Protein AF-A0A9W6TAY1-F1 (afdb_monomer_lite)

Foldseek 3Di:
DDPCPVVPDDPVVVVVCVVVLPQDFDWADQDADKDWDQDPVPGTDIDGSVPPDGHTQAGSLLDGDPLNVVLVVCVVVVPPDDDDDPVCVSVVVVSVSVCVVPVVPVVVLLVSQLVSLLSLLDPVQPDLVSLLVVLQVQLLLLLVLQVVLVHHSDSVVQCVVQNSVLSSVLSSVCSNVGSHSSVSRVSSSLQRHADDCVDPVNVVVCVVQPDPCNVVVVVVLVVLVVPDDPVCPDPVSNVVSLVVVVVVVVVVVVPPPDPPPDCPPVVVPPPDVVVVSVVVVVVVCVVNCNPD

Radius of gyration: 27.14 Å; chains: 1; bounding box: 58×48×86 Å

InterPro domains:
  IPR008925 Aminoacyl-tRNA synthetase, class I, anticodon-binding superfamily [SSF48163] (105-232)
  IPR014729 Rossmann-like alpha/beta/alpha sandwich fold [G3DSA:3.40.50.620] (1-152)
  IPR020058 Glutamyl/glutaminyl-tRNA synthetase, class Ib, catalytic domain [PF00749] (2-115)
  IPR045462 Aminoacyl-tRNA synthetase, class I, anticodon-binding [PF19269] (164-235)
  IPR049940 Glutamyl-Q tRNA(Asp) synthetase/Glutamate--tRNA ligase [PTHR43311] (1-102)

Sequence (292 aa):
MYDRACLGLDEKEVEARVARGEPHTVRLKIPEGKTVVKDLLRGYVQFDHSGIDDQVLMKSDGYPTYHLANVVDDHAMHISHVIRGEEWLPSTPKHVILYKALVVNVDRLRWINSRHVRTLFAEDTATDDHKLAVVNDVLPMISSTLEEAGLTSAPAEVIEKFGLDYVWRAMDLMKERVSALPEFGPLCIPFFAEPDLSSSLAQDMKAKYIDETTPELVADVCSNLRDLSDEDFTPVRFRRVLNIWSTSLAYSRCLTPGSYHQEHQSCRKKPEARVEEVRCIEKLMWSSVTLI

Secondary structure (DSSP, 8-state):
----GGGG--HHHHHHHHHTT----EE--PPSSEEEEEETTTEEEEEEGGG----EEE-TTSPBPHHHHHHHHHHHTT-------GGGGGGHHHHHHHIIIIIS-HHHHHHHHHHHHHHHT-GGG--HHHHHHHHHHHGGGGHHHHHHTT----HHHHHHHH-HHHHHHHHHHHGGG-SSGGGHHHHHHHHHS---TTSHHHHHHHHHH--TTHHHHHHHHHHHHHTS-GGG-SHHHHHHHHHHHHHHHHHHHHS-TT-TTT-TTTTTS-SHHHHHHHHHHHHHHHHH----

Organism: NCBI:txid2077276

Structure (mmCIF, N/CA/C/O backbone):
data_AF-A0A9W6TAY1-F1
#
_entry.id   AF-A0A9W6TAY1-F1
#
loop_
_atom_site.group_PDB
_atom_site.id
_atom_site.type_symbol
_atom_site.label_atom_id
_atom_site.label_alt_id
_atom_site.label_comp_id
_atom_site.label_asym_id
_atom_site.label_entity_id
_atom_site.label_seq_id
_atom_site.pdbx_PDB_ins_code
_atom_site.Cartn_x
_atom_site.Cartn_y
_atom_site.Cartn_z
_atom_site.occupancy
_atom_site.B_iso_or_equiv
_atom_site.auth_seq_id
_atom_site.auth_comp_id
_atom_site.auth_asym_id
_atom_site.auth_atom_id
_atom_site.pdbx_PDB_model_num
ATOM 1 N N . MET A 1 1 ? 26.926 -0.674 -12.635 1.00 80.62 1 MET A N 1
ATOM 2 C CA . MET A 1 1 ? 26.162 -1.889 -12.315 1.00 80.62 1 MET A CA 1
ATOM 3 C C . MET A 1 1 ? 26.276 -2.100 -10.822 1.00 80.62 1 MET A C 1
ATOM 5 O O . MET A 1 1 ? 27.375 -1.952 -10.296 1.00 80.62 1 MET A O 1
ATOM 9 N N . TYR A 1 2 ? 25.155 -2.321 -10.150 1.00 88.06 2 TYR A N 1
ATOM 10 C CA . TYR A 1 2 ? 25.094 -2.620 -8.728 1.00 88.06 2 TYR A CA 1
ATOM 11 C C . TYR A 1 2 ? 25.746 -3.979 -8.451 1.00 88.06 2 TYR A C 1
ATOM 13 O O . TYR A 1 2 ? 25.553 -4.938 -9.192 1.00 88.06 2 TYR A O 1
ATOM 21 N N . ASP A 1 3 ? 26.525 -4.059 -7.380 1.00 90.38 3 ASP A N 1
ATOM 22 C CA . ASP A 1 3 ? 27.352 -5.217 -7.024 1.00 90.38 3 ASP A CA 1
ATOM 23 C C . ASP A 1 3 ? 26.600 -6.306 -6.241 1.00 90.38 3 ASP A C 1
ATOM 25 O O . ASP A 1 3 ? 27.193 -7.315 -5.863 1.00 90.38 3 ASP A O 1
ATOM 29 N N . ARG A 1 4 ? 25.296 -6.116 -5.988 1.00 92.12 4 ARG A N 1
ATOM 30 C CA . ARG A 1 4 ? 24.456 -7.018 -5.180 1.00 92.12 4 ARG A CA 1
ATOM 31 C C . ARG A 1 4 ? 24.979 -7.230 -3.754 1.00 92.12 4 ARG A C 1
ATOM 33 O O . ARG A 1 4 ? 24.641 -8.243 -3.142 1.00 92.12 4 ARG A O 1
ATOM 40 N N . ALA A 1 5 ? 25.713 -6.268 -3.184 1.00 90.06 5 ALA A N 1
ATOM 41 C CA . ALA A 1 5 ? 26.284 -6.387 -1.837 1.00 90.06 5 ALA A CA 1
ATOM 42 C C . ALA A 1 5 ? 25.249 -6.755 -0.755 1.00 90.06 5 ALA A C 1
ATOM 44 O O . ALA A 1 5 ? 25.553 -7.509 0.166 1.00 90.06 5 ALA A O 1
ATOM 45 N N . CYS A 1 6 ? 24.004 -6.280 -0.882 1.00 89.56 6 CYS A N 1
ATOM 46 C CA . CYS A 1 6 ? 22.948 -6.550 0.097 1.00 89.56 6 CYS A CA 1
ATOM 47 C C . CYS A 1 6 ? 22.234 -7.899 -0.102 1.00 89.56 6 CYS A C 1
ATOM 49 O O . CYS A 1 6 ? 21.408 -8.266 0.728 1.00 89.56 6 CYS A O 1
ATOM 51 N N . LEU A 1 7 ? 22.510 -8.639 -1.184 1.00 88.38 7 LEU A N 1
ATOM 52 C CA . LEU A 1 7 ? 21.813 -9.895 -1.494 1.00 88.38 7 LEU A CA 1
ATOM 53 C C . LEU A 1 7 ? 22.230 -11.050 -0.569 1.00 88.38 7 LEU A C 1
ATOM 55 O O . LEU A 1 7 ? 21.467 -11.995 -0.402 1.00 88.38 7 LEU A O 1
ATOM 59 N N . GLY A 1 8 ? 23.438 -10.982 -0.003 1.00 87.50 8 GLY A N 1
ATOM 60 C CA . GLY A 1 8 ? 24.005 -12.009 0.876 1.00 87.50 8 GLY A CA 1
ATOM 61 C C . GLY A 1 8 ? 23.894 -11.706 2.371 1.00 87.50 8 GLY A C 1
ATOM 62 O O . GLY A 1 8 ? 24.562 -12.370 3.159 1.00 87.50 8 GLY A O 1
ATOM 63 N N . LEU A 1 9 ? 23.124 -10.686 2.767 1.00 91.81 9 LEU A N 1
ATOM 64 C CA . LEU A 1 9 ? 22.916 -10.373 4.181 1.00 91.81 9 LEU A CA 1
ATOM 65 C C . LEU A 1 9 ? 22.049 -11.449 4.847 1.00 91.81 9 LEU A C 1
ATOM 67 O O . LEU A 1 9 ? 21.097 -11.943 4.248 1.00 91.81 9 LEU A O 1
ATOM 71 N N . ASP A 1 10 ? 22.380 -11.784 6.095 1.00 93.44 10 ASP A N 1
ATOM 72 C CA . ASP A 1 10 ? 21.566 -12.675 6.923 1.00 93.44 10 ASP A CA 1
ATOM 73 C C . ASP A 1 10 ? 20.209 -12.033 7.241 1.00 93.44 10 ASP A C 1
ATOM 75 O O . ASP A 1 10 ? 20.132 -10.824 7.474 1.00 93.44 10 ASP A O 1
ATOM 79 N N . GLU A 1 11 ? 19.145 -12.837 7.292 1.00 90.81 11 GLU A N 1
ATOM 80 C CA . GLU A 1 11 ? 17.784 -12.343 7.544 1.00 90.81 11 GLU A CA 1
ATOM 81 C C . GLU A 1 11 ? 17.689 -11.569 8.865 1.00 90.81 11 GLU A C 1
ATOM 83 O O . GLU A 1 11 ? 17.080 -10.499 8.900 1.00 90.81 11 GLU A O 1
ATOM 88 N N . LYS A 1 12 ? 18.373 -12.024 9.925 1.00 93.12 12 LYS A N 1
ATOM 89 C CA . LYS A 1 12 ? 18.355 -11.332 11.224 1.00 93.12 12 LYS A CA 1
ATOM 90 C C . LYS A 1 12 ? 19.052 -9.982 11.162 1.00 93.12 12 LYS A C 1
ATOM 92 O O . LYS A 1 12 ? 18.635 -9.038 11.826 1.00 93.12 12 LYS A O 1
ATOM 97 N N . GLU A 1 13 ? 20.116 -9.883 10.370 1.00 93.31 13 GLU A N 1
ATOM 98 C CA . GLU A 1 13 ? 20.824 -8.622 10.165 1.00 93.31 13 GLU A CA 1
ATOM 99 C C . GLU A 1 13 ? 19.971 -7.642 9.352 1.00 93.31 13 GLU A C 1
ATOM 101 O O . GLU A 1 13 ? 19.912 -6.458 9.684 1.00 93.31 13 GLU A O 1
ATOM 106 N N . VAL A 1 14 ? 19.260 -8.125 8.328 1.00 91.25 14 VAL A N 1
ATOM 107 C CA . VAL A 1 14 ? 18.309 -7.306 7.562 1.00 91.25 14 VAL A CA 1
ATOM 108 C C . VAL A 1 14 ? 17.195 -6.787 8.469 1.00 91.25 14 VAL A C 1
ATOM 110 O O . VAL A 1 14 ? 16.932 -5.584 8.481 1.00 91.25 14 VAL A O 1
ATOM 113 N N . GLU A 1 15 ? 16.576 -7.656 9.267 1.00 89.81 15 GLU A N 1
ATOM 114 C CA . GLU A 1 15 ? 15.532 -7.270 10.221 1.00 89.81 15 GLU A CA 1
ATOM 115 C C . GLU A 1 15 ? 16.039 -6.247 11.240 1.00 89.81 15 GLU A C 1
ATOM 117 O O . GLU A 1 15 ? 15.369 -5.245 11.492 1.00 89.81 15 GLU A O 1
ATOM 122 N N . ALA A 1 16 ? 17.247 -6.443 11.775 1.00 92.38 16 ALA A N 1
ATOM 123 C CA . ALA A 1 16 ? 17.850 -5.516 12.724 1.00 92.38 16 ALA A CA 1
ATOM 124 C C . ALA A 1 16 ? 18.121 -4.135 12.101 1.00 92.38 16 ALA A C 1
ATOM 126 O O . ALA A 1 16 ? 17.865 -3.121 12.748 1.00 92.38 16 ALA A O 1
ATOM 127 N N . ARG A 1 17 ? 18.601 -4.069 10.851 1.00 92.19 17 ARG A N 1
ATOM 128 C CA . ARG A 1 17 ? 18.802 -2.798 10.121 1.00 92.19 17 ARG A CA 1
ATOM 129 C C . ARG A 1 17 ? 17.492 -2.068 9.868 1.00 92.19 17 ARG A C 1
ATOM 131 O O . ARG A 1 17 ? 17.403 -0.864 10.094 1.00 92.19 17 ARG A O 1
ATOM 138 N N . VAL A 1 18 ? 16.467 -2.804 9.439 1.00 87.50 18 VAL A N 1
ATOM 139 C CA . VAL A 1 18 ? 15.128 -2.250 9.207 1.00 87.50 18 VAL A CA 1
ATOM 140 C C . VAL A 1 18 ? 14.528 -1.734 10.516 1.00 87.50 18 VAL A C 1
ATOM 142 O O . VAL A 1 18 ? 13.997 -0.628 10.538 1.00 87.50 18 VAL A O 1
ATOM 145 N N . ALA A 1 19 ? 14.668 -2.475 11.619 1.00 87.00 19 ALA A N 1
ATOM 146 C CA . ALA A 1 19 ? 14.199 -2.051 12.940 1.00 87.00 19 ALA A CA 1
ATOM 147 C C . ALA A 1 19 ? 14.928 -0.802 13.468 1.00 87.00 19 ALA A C 1
ATOM 149 O O . ALA A 1 19 ? 14.343 -0.025 14.217 1.00 87.00 19 ALA A O 1
ATOM 150 N N . ARG A 1 20 ? 16.186 -0.582 13.060 1.00 90.06 20 ARG A N 1
ATOM 151 C CA . ARG A 1 20 ? 16.949 0.644 13.352 1.00 90.06 20 ARG A CA 1
ATOM 152 C C . ARG A 1 20 ? 16.573 1.838 12.467 1.00 90.06 20 ARG A C 1
ATOM 154 O O . ARG A 1 20 ? 17.140 2.909 12.653 1.00 90.06 20 ARG A O 1
ATOM 161 N N . GLY A 1 21 ? 15.664 1.666 11.506 1.00 85.44 21 GLY A N 1
ATOM 162 C CA . GLY A 1 21 ? 15.273 2.728 10.579 1.00 85.44 21 GLY A CA 1
ATOM 163 C C . GLY A 1 21 ? 16.349 3.070 9.546 1.00 85.44 21 GLY A C 1
ATOM 164 O O . GLY A 1 21 ? 16.363 4.182 9.024 1.00 85.44 21 GLY A O 1
ATOM 165 N N . GLU A 1 22 ? 17.270 2.147 9.239 1.00 90.75 22 GLU A N 1
ATOM 166 C CA . GLU A 1 22 ? 18.304 2.409 8.234 1.00 90.75 22 GLU A CA 1
ATOM 167 C C . GLU A 1 22 ? 17.675 2.632 6.839 1.00 90.75 22 GLU A C 1
ATOM 169 O O . GLU A 1 22 ? 16.871 1.802 6.379 1.00 90.75 22 GLU A O 1
ATOM 174 N N . PRO A 1 23 ? 18.040 3.721 6.127 1.00 89.12 23 PRO A N 1
ATOM 175 C CA . PRO A 1 23 ? 17.542 3.976 4.782 1.00 89.12 23 PRO A CA 1
ATOM 176 C C . PRO A 1 23 ? 17.892 2.832 3.833 1.00 89.12 23 PRO A C 1
ATOM 178 O O . PRO A 1 23 ? 19.044 2.411 3.727 1.00 89.12 23 PRO A O 1
ATOM 181 N N . HIS A 1 24 ? 16.899 2.347 3.096 1.00 92.31 24 HIS A N 1
ATOM 182 C CA . HIS A 1 24 ? 17.063 1.234 2.169 1.00 92.31 24 HIS A CA 1
ATOM 183 C C . HIS A 1 24 ? 16.251 1.459 0.894 1.00 92.31 24 HIS A C 1
ATOM 185 O O . HIS A 1 24 ? 15.389 2.324 0.823 1.00 92.31 24 HIS A O 1
ATOM 191 N N . THR A 1 25 ? 16.552 0.684 -0.145 1.00 93.56 25 THR A N 1
ATOM 192 C CA . THR A 1 25 ? 15.823 0.716 -1.421 1.00 93.56 25 THR A CA 1
ATOM 193 C C . THR A 1 25 ? 15.348 -0.684 -1.767 1.00 93.56 25 THR A C 1
ATOM 195 O O . THR A 1 25 ? 15.993 -1.667 -1.400 1.00 93.56 25 THR A O 1
ATOM 198 N N . VAL A 1 26 ? 14.244 -0.786 -2.505 1.00 92.19 26 VAL A N 1
ATOM 199 C CA . VAL A 1 26 ? 13.794 -2.065 -3.075 1.00 92.19 26 VAL A CA 1
ATOM 200 C C . VAL A 1 26 ? 14.298 -2.142 -4.505 1.00 92.19 26 VAL A C 1
ATOM 202 O O . VAL A 1 26 ? 14.092 -1.207 -5.278 1.00 92.19 26 VAL A O 1
ATOM 205 N N . ARG A 1 27 ? 14.957 -3.243 -4.874 1.00 93.50 27 ARG A N 1
ATOM 206 C CA . ARG A 1 27 ? 15.535 -3.448 -6.210 1.00 93.50 27 ARG A CA 1
ATOM 207 C C . ARG A 1 27 ? 14.936 -4.666 -6.901 1.00 93.50 27 ARG A C 1
ATOM 209 O O . ARG A 1 27 ? 14.628 -5.669 -6.261 1.00 93.50 27 ARG A O 1
ATOM 216 N N . LEU A 1 28 ? 14.806 -4.582 -8.221 1.00 92.81 28 LEU A N 1
ATOM 217 C CA . LEU A 1 28 ? 14.462 -5.706 -9.076 1.00 92.81 28 LEU A CA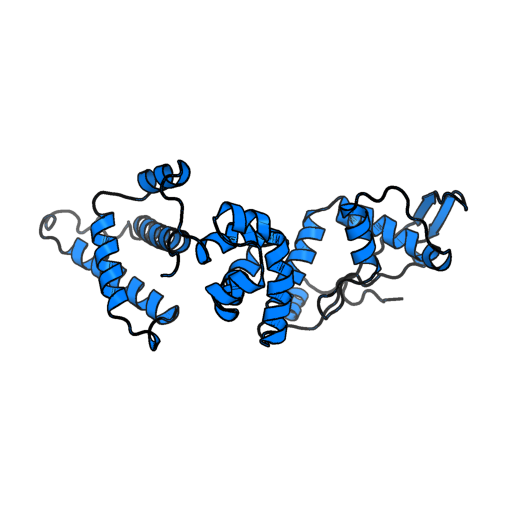 1
ATOM 218 C C . LEU A 1 28 ? 15.688 -6.598 -9.231 1.00 92.81 28 LEU A C 1
ATOM 220 O O . LEU A 1 28 ? 16.667 -6.192 -9.850 1.00 92.81 28 LEU A O 1
ATOM 224 N N . LYS A 1 29 ? 15.612 -7.823 -8.713 1.00 92.50 29 LYS A N 1
ATOM 225 C CA . LYS A 1 29 ? 16.628 -8.844 -8.965 1.00 92.50 29 LYS A CA 1
ATOM 226 C C . LYS A 1 29 ? 16.480 -9.360 -10.395 1.00 92.50 29 LYS A C 1
ATOM 228 O O . LYS A 1 29 ? 15.533 -10.095 -10.686 1.00 92.50 29 LYS A O 1
ATOM 233 N N . ILE A 1 30 ? 17.408 -8.995 -11.274 1.00 93.81 30 ILE A N 1
ATOM 234 C CA . ILE A 1 30 ? 17.442 -9.502 -12.646 1.00 93.81 30 ILE A CA 1
ATOM 235 C C . ILE A 1 30 ? 17.903 -10.972 -12.620 1.00 93.81 30 ILE A C 1
ATOM 237 O O . ILE A 1 30 ? 18.976 -11.267 -12.083 1.00 93.81 30 ILE A O 1
ATOM 241 N N . PRO A 1 31 ? 17.109 -11.927 -13.140 1.00 92.56 31 PRO A N 1
ATOM 242 C CA . PRO A 1 31 ? 17.511 -13.329 -13.183 1.00 92.56 31 PRO A CA 1
ATOM 243 C C . PRO A 1 31 ? 18.609 -13.546 -14.226 1.00 92.56 31 PRO A C 1
ATOM 245 O O . PRO A 1 31 ? 18.741 -12.763 -15.159 1.00 92.56 31 PRO A O 1
ATOM 248 N N . GLU A 1 32 ? 19.340 -14.651 -14.136 1.00 93.81 32 GLU A N 1
ATOM 249 C CA . GLU A 1 32 ? 20.240 -15.066 -15.217 1.00 93.81 32 GLU A CA 1
ATOM 250 C C . GLU A 1 32 ? 19.461 -15.393 -16.505 1.00 93.81 32 GLU A C 1
ATOM 252 O O . GLU A 1 32 ? 18.279 -15.755 -16.467 1.00 93.81 32 GLU A O 1
ATOM 257 N N . GLY A 1 33 ? 20.126 -15.283 -17.656 1.00 95.06 33 GLY A N 1
ATOM 258 C CA . GLY A 1 33 ? 19.578 -15.679 -18.954 1.00 95.06 33 GLY A CA 1
ATOM 259 C C . GLY A 1 33 ? 19.259 -14.508 -19.878 1.00 95.06 33 GLY A C 1
ATOM 260 O O . GLY A 1 33 ? 20.064 -13.599 -20.054 1.00 95.06 33 GLY A O 1
ATOM 261 N N . LYS A 1 34 ? 18.106 -14.571 -20.551 1.00 95.56 34 LYS A N 1
ATOM 262 C CA . LYS A 1 34 ? 17.739 -13.613 -21.598 1.00 95.56 34 LYS A CA 1
ATOM 263 C C . LYS A 1 34 ? 16.240 -13.364 -21.671 1.00 95.56 34 LYS A C 1
ATOM 265 O O . LYS A 1 34 ? 15.436 -14.259 -21.407 1.00 95.56 34 LYS A O 1
ATOM 270 N N . THR A 1 35 ? 15.873 -12.176 -22.136 1.00 95.12 35 THR A N 1
ATOM 271 C CA . THR A 1 35 ? 14.492 -11.800 -22.442 1.00 95.12 35 THR A CA 1
ATOM 272 C C . THR A 1 35 ? 14.366 -11.530 -23.933 1.00 95.12 35 THR A C 1
ATOM 274 O O . THR A 1 35 ? 15.123 -10.746 -24.498 1.00 95.12 35 THR A O 1
ATOM 277 N N . VAL A 1 36 ? 13.399 -12.183 -24.577 1.00 93.94 36 VAL A N 1
ATOM 278 C CA . VAL A 1 36 ? 13.032 -11.929 -25.974 1.00 93.94 36 VAL A CA 1
ATOM 279 C C . VAL A 1 36 ? 11.716 -11.166 -25.984 1.00 93.94 36 VAL A C 1
ATOM 281 O O . VAL A 1 36 ? 10.740 -11.611 -25.379 1.00 93.94 36 VAL A O 1
ATOM 284 N N . VAL A 1 37 ? 11.693 -10.026 -26.666 1.00 92.31 37 VAL A N 1
ATOM 285 C CA . VAL A 1 37 ? 10.522 -9.158 -26.807 1.00 92.31 37 VAL A CA 1
ATOM 286 C C . VAL A 1 37 ? 10.136 -9.091 -28.277 1.00 92.31 37 VAL A C 1
ATOM 288 O O . VAL A 1 37 ? 10.999 -8.912 -29.132 1.00 92.31 37 VAL A O 1
ATOM 291 N N . LYS A 1 38 ? 8.843 -9.227 -28.574 1.00 91.50 38 LYS A N 1
ATOM 292 C CA . LYS A 1 38 ? 8.300 -8.942 -29.903 1.00 91.50 38 LYS A CA 1
ATOM 293 C C . LYS A 1 38 ? 7.875 -7.474 -29.953 1.00 91.50 38 LYS A C 1
ATOM 295 O O . LYS A 1 38 ? 6.776 -7.139 -29.528 1.00 91.50 38 LYS A O 1
ATOM 300 N N . ASP A 1 39 ? 8.760 -6.623 -30.445 1.00 92.69 39 ASP A N 1
ATOM 301 C CA . ASP A 1 39 ? 8.475 -5.224 -30.744 1.00 92.69 39 ASP A CA 1
ATOM 302 C C . ASP A 1 39 ? 7.748 -5.116 -32.095 1.00 92.69 39 ASP A C 1
ATOM 304 O O . ASP A 1 39 ? 8.095 -5.811 -33.054 1.00 92.69 39 ASP A O 1
ATOM 308 N N . LEU A 1 40 ? 6.719 -4.271 -32.186 1.00 90.56 40 LEU A N 1
ATOM 309 C CA . LEU A 1 40 ? 5.910 -4.168 -33.406 1.00 90.56 40 LEU A CA 1
ATOM 310 C C . LEU A 1 40 ? 6.651 -3.495 -34.572 1.00 90.56 40 LEU A C 1
ATOM 312 O O . LEU A 1 40 ? 6.314 -3.770 -35.721 1.00 90.56 40 LEU A O 1
ATOM 316 N N . LEU A 1 41 ? 7.656 -2.657 -34.300 1.00 90.62 41 LEU A N 1
ATOM 317 C CA . LEU A 1 41 ? 8.454 -1.976 -35.325 1.00 90.62 41 LEU A CA 1
ATOM 318 C C . LEU A 1 41 ? 9.754 -2.727 -35.633 1.00 90.62 41 LEU A C 1
ATOM 320 O O . LEU A 1 41 ? 10.154 -2.831 -36.790 1.00 90.62 41 LEU A O 1
ATOM 324 N N . ARG A 1 42 ? 10.423 -3.256 -34.604 1.00 89.56 42 ARG A N 1
ATOM 325 C CA . ARG A 1 42 ? 11.746 -3.899 -34.704 1.00 89.56 42 ARG A CA 1
ATOM 326 C C . ARG A 1 42 ? 11.686 -5.425 -34.808 1.00 89.56 42 ARG A C 1
ATOM 328 O O . ARG A 1 42 ? 12.717 -6.057 -35.030 1.00 89.56 42 ARG A O 1
ATOM 335 N N . GLY A 1 43 ? 10.509 -6.030 -34.661 1.00 92.69 43 GLY A N 1
ATOM 336 C CA . GLY A 1 43 ? 10.349 -7.481 -34.639 1.00 92.69 43 GLY A CA 1
ATOM 337 C C . GLY A 1 43 ? 10.868 -8.093 -33.337 1.00 92.69 43 GLY A C 1
ATOM 338 O O . GLY A 1 43 ? 10.673 -7.551 -32.253 1.00 92.69 43 GLY A O 1
ATOM 339 N N . TYR A 1 44 ? 11.511 -9.257 -33.412 1.00 93.62 44 TYR A N 1
ATOM 340 C CA . TYR A 1 44 ? 12.041 -9.922 -32.220 1.00 93.62 44 TYR A CA 1
ATOM 341 C C . TYR A 1 44 ? 13.380 -9.313 -31.795 1.00 93.62 44 TYR A C 1
ATOM 343 O O . TYR A 1 44 ? 14.378 -9.435 -32.501 1.00 93.62 44 TYR A O 1
ATOM 351 N N . VAL A 1 45 ? 13.407 -8.714 -30.606 1.00 94.38 45 VAL A N 1
ATOM 352 C CA . VAL A 1 45 ? 14.610 -8.161 -29.977 1.00 94.38 45 VAL A CA 1
ATOM 353 C C . VAL A 1 45 ? 14.981 -9.026 -28.776 1.00 94.38 45 VAL A C 1
ATOM 355 O O . VAL A 1 45 ? 14.145 -9.303 -27.916 1.00 94.38 45 VAL A O 1
ATOM 358 N N . GLN A 1 46 ? 16.235 -9.472 -28.713 1.00 95.44 46 GLN A N 1
ATOM 359 C CA . GLN A 1 46 ? 16.758 -10.285 -27.615 1.00 95.44 46 GLN A CA 1
ATOM 360 C C . GLN A 1 46 ? 17.703 -9.456 -26.743 1.00 95.44 46 GLN A C 1
ATOM 362 O O . GLN A 1 46 ? 18.634 -8.838 -27.251 1.00 95.44 46 GLN A O 1
ATOM 367 N N . PHE A 1 47 ? 17.495 -9.513 -25.431 1.00 95.50 47 PHE A N 1
ATOM 368 C CA . PHE A 1 47 ? 18.324 -8.859 -24.425 1.00 95.50 47 PHE A CA 1
ATOM 369 C C . PHE A 1 47 ? 18.962 -9.907 -23.517 1.00 95.50 47 PHE A C 1
ATOM 371 O O . PHE A 1 47 ? 18.256 -10.728 -22.929 1.00 95.50 47 PHE A O 1
ATOM 378 N N . ASP A 1 48 ? 20.287 -9.872 -23.408 1.00 96.19 48 ASP A N 1
ATOM 379 C CA . ASP A 1 48 ? 21.038 -10.664 -22.436 1.00 96.19 48 ASP A CA 1
ATOM 380 C C . ASP A 1 48 ? 20.970 -9.986 -21.061 1.00 96.19 48 ASP A C 1
ATOM 382 O O . ASP A 1 48 ? 21.160 -8.772 -20.952 1.00 96.19 48 ASP A O 1
ATOM 386 N N . HIS A 1 49 ? 20.667 -10.754 -20.018 1.00 95.31 49 HIS A N 1
ATOM 387 C CA . HIS A 1 49 ? 20.527 -10.227 -18.665 1.00 95.31 49 HIS A CA 1
ATOM 388 C C . HIS A 1 49 ? 21.862 -9.825 -18.033 1.00 95.31 49 HIS A C 1
ATOM 390 O O . HIS A 1 49 ? 21.860 -8.976 -17.145 1.00 95.31 49 HIS A O 1
ATOM 396 N N . SER A 1 50 ? 22.991 -10.345 -18.524 1.00 92.62 50 SER A N 1
ATOM 397 C CA . SER A 1 50 ? 24.334 -9.975 -18.047 1.00 92.62 50 SER A CA 1
ATOM 398 C C . SER A 1 50 ? 24.651 -8.483 -18.206 1.00 92.62 50 SER A C 1
ATOM 400 O O . SER A 1 50 ? 25.467 -7.943 -17.465 1.00 92.62 50 SER A O 1
ATOM 402 N N . GLY A 1 51 ? 23.991 -7.796 -19.146 1.00 89.44 51 GLY A N 1
ATOM 403 C CA . GLY A 1 51 ? 24.124 -6.353 -19.361 1.00 89.44 51 GLY A CA 1
ATOM 404 C C . GLY A 1 51 ? 23.090 -5.495 -18.624 1.00 89.44 51 GLY A C 1
ATOM 405 O O . GLY A 1 51 ? 23.090 -4.275 -18.797 1.00 89.44 51 GLY A O 1
ATOM 406 N N . ILE A 1 52 ? 22.185 -6.095 -17.845 1.00 92.88 52 ILE A N 1
ATOM 407 C CA . ILE A 1 52 ? 21.045 -5.400 -17.233 1.00 92.88 52 ILE A CA 1
ATOM 408 C C . ILE A 1 52 ? 21.257 -5.287 -15.725 1.00 92.88 52 ILE A C 1
ATOM 410 O O . ILE A 1 52 ? 21.405 -6.280 -15.026 1.00 92.88 52 ILE A O 1
ATOM 414 N N . ASP A 1 53 ? 21.226 -4.054 -15.223 1.00 93.12 53 ASP A N 1
ATOM 415 C CA . ASP A 1 53 ? 21.404 -3.772 -13.799 1.00 93.12 53 ASP A CA 1
ATOM 416 C C . ASP A 1 53 ? 20.143 -4.058 -12.960 1.00 93.12 53 ASP A C 1
ATOM 418 O O . ASP A 1 53 ? 19.012 -3.908 -13.443 1.00 93.12 53 ASP A O 1
ATOM 422 N N . ASP A 1 54 ? 20.350 -4.370 -11.677 1.00 94.19 54 ASP A N 1
ATOM 423 C CA . ASP A 1 54 ? 19.298 -4.551 -10.673 1.00 94.19 54 ASP A CA 1
ATOM 424 C C . ASP A 1 54 ? 18.657 -3.196 -10.328 1.00 94.19 54 ASP A C 1
ATOM 426 O O . ASP A 1 54 ? 19.096 -2.436 -9.451 1.00 94.19 54 ASP A O 1
ATOM 430 N N . GLN A 1 55 ? 17.606 -2.883 -11.083 1.00 93.62 55 GLN A N 1
ATOM 431 C CA . GLN A 1 55 ? 16.934 -1.591 -11.088 1.00 93.62 55 GLN A CA 1
ATOM 432 C C . GLN A 1 55 ? 16.287 -1.270 -9.737 1.00 93.62 55 GLN A C 1
ATOM 434 O O . GLN A 1 55 ? 15.529 -2.073 -9.201 1.00 93.62 55 GLN A O 1
ATOM 439 N N . VAL A 1 56 ? 16.501 -0.056 -9.222 1.00 94.44 56 VAL A N 1
ATOM 440 C CA . VAL A 1 56 ? 15.746 0.455 -8.066 1.00 94.44 56 VAL A CA 1
ATOM 441 C C . VAL A 1 56 ? 14.271 0.597 -8.446 1.00 94.44 56 VAL A C 1
ATOM 443 O O . VAL A 1 56 ? 13.948 1.269 -9.428 1.00 94.44 56 VAL A O 1
ATOM 446 N N . LEU A 1 57 ? 13.399 -0.039 -7.668 1.00 93.81 57 LEU A N 1
ATOM 447 C CA . LEU A 1 57 ? 11.941 -0.000 -7.776 1.00 93.81 57 LEU A CA 1
ATOM 448 C C . LEU A 1 57 ? 11.333 0.984 -6.775 1.00 93.81 57 LEU A C 1
ATOM 450 O O . LEU A 1 57 ? 10.492 1.783 -7.166 1.00 93.81 57 LEU A O 1
ATOM 454 N N . MET A 1 58 ? 11.802 0.961 -5.523 1.00 92.56 58 MET A N 1
ATOM 455 C CA . MET A 1 58 ? 11.420 1.917 -4.477 1.00 92.56 58 MET A CA 1
ATOM 456 C C . MET A 1 58 ? 12.657 2.642 -3.972 1.00 92.56 58 MET A C 1
ATOM 458 O O . MET A 1 58 ? 13.660 2.003 -3.629 1.00 92.56 58 MET A O 1
ATOM 462 N N . LYS A 1 59 ? 12.577 3.968 -3.933 1.00 91.69 59 LYS A N 1
ATOM 463 C CA . LYS A 1 59 ? 13.588 4.840 -3.334 1.00 91.69 59 LYS A CA 1
ATOM 464 C C . LYS A 1 59 ? 13.511 4.779 -1.801 1.00 91.69 59 LYS A C 1
ATOM 466 O O . LYS A 1 59 ? 12.548 4.268 -1.237 1.00 91.69 59 LYS A O 1
ATOM 471 N N . SER A 1 60 ? 14.524 5.324 -1.131 1.00 88.44 60 SER A N 1
ATOM 472 C CA . SER A 1 60 ? 14.589 5.384 0.336 1.00 88.44 60 SER A CA 1
ATOM 473 C C . SER A 1 60 ? 13.587 6.345 0.966 1.00 88.44 60 SER A C 1
ATOM 475 O O . SER A 1 60 ? 13.293 6.214 2.145 1.00 88.44 60 SER A O 1
ATOM 477 N N . ASP A 1 61 ? 13.054 7.284 0.185 1.00 83.75 61 ASP A N 1
ATOM 478 C CA . ASP A 1 61 ? 11.957 8.174 0.579 1.00 83.75 61 ASP A CA 1
ATOM 479 C C . ASP A 1 61 ? 10.575 7.499 0.476 1.00 83.75 61 ASP A C 1
ATOM 481 O O . ASP A 1 61 ? 9.553 8.145 0.678 1.00 83.75 61 ASP A O 1
ATOM 485 N N . GLY A 1 62 ? 10.525 6.208 0.131 1.00 83.12 62 GLY A N 1
ATOM 486 C CA . GLY A 1 62 ? 9.281 5.458 0.010 1.00 83.12 62 GLY A CA 1
ATOM 487 C C . GLY A 1 62 ? 8.515 5.701 -1.289 1.00 83.12 62 GLY A C 1
ATOM 488 O O . GLY A 1 62 ? 7.446 5.119 -1.444 1.00 83.12 62 GLY A O 1
ATOM 489 N N . TYR A 1 63 ? 9.035 6.485 -2.239 1.00 86.38 63 TYR A N 1
ATOM 490 C CA . TYR A 1 63 ? 8.383 6.692 -3.536 1.00 86.38 63 TYR A CA 1
ATOM 491 C C . TYR A 1 63 ? 8.868 5.695 -4.602 1.00 86.38 63 TYR A C 1
ATOM 493 O O . TYR A 1 63 ? 10.066 5.371 -4.665 1.00 86.38 63 TYR A O 1
ATOM 501 N N . PRO A 1 64 ? 7.969 5.232 -5.492 1.00 92.56 64 PRO A N 1
ATOM 502 C CA . PRO A 1 64 ? 8.339 4.357 -6.593 1.00 92.56 64 PRO A CA 1
ATOM 503 C C . PRO A 1 64 ? 9.202 5.093 -7.623 1.00 92.56 64 PRO A C 1
ATOM 505 O O . PRO A 1 64 ? 9.116 6.308 -7.809 1.00 92.56 64 PRO A O 1
ATOM 508 N N . THR A 1 65 ? 10.042 4.344 -8.332 1.00 95.19 65 THR A N 1
ATOM 509 C CA . THR A 1 65 ? 10.688 4.844 -9.549 1.00 95.19 65 THR A CA 1
ATOM 510 C C . THR A 1 65 ? 9.743 4.725 -10.739 1.00 95.19 65 THR A C 1
ATOM 512 O O . THR A 1 65 ? 8.778 3.959 -10.710 1.00 95.19 65 THR A O 1
ATOM 515 N N . TYR A 1 66 ? 10.075 5.420 -11.831 1.00 95.06 66 TYR A N 1
ATOM 516 C CA . TYR A 1 66 ? 9.347 5.324 -13.098 1.00 95.06 66 TYR A CA 1
ATOM 517 C C . TYR A 1 66 ? 9.077 3.872 -13.522 1.00 95.06 66 TYR A C 1
ATOM 519 O O . TYR A 1 66 ? 7.980 3.556 -13.963 1.00 95.06 66 TYR A O 1
ATOM 527 N N . HIS A 1 67 ? 10.052 2.968 -13.365 1.00 94.94 67 HIS A N 1
ATOM 528 C CA . HIS A 1 67 ? 9.889 1.583 -13.808 1.00 94.94 67 HIS A CA 1
ATOM 529 C C . HIS A 1 67 ? 8.803 0.831 -13.044 1.00 94.94 67 HIS A C 1
ATOM 531 O O . HIS A 1 67 ? 8.107 0.026 -13.658 1.00 94.94 67 HIS A O 1
ATOM 537 N N . LEU A 1 68 ? 8.681 1.071 -11.735 1.00 93.44 68 LEU A N 1
ATOM 538 C CA . LEU A 1 68 ? 7.642 0.449 -10.926 1.00 93.44 68 LEU A CA 1
ATOM 539 C C . LEU A 1 68 ? 6.286 1.100 -11.191 1.00 93.44 68 LEU A C 1
ATOM 541 O O . LEU A 1 68 ? 5.346 0.382 -11.516 1.00 93.44 68 LEU A O 1
ATOM 545 N N . ALA A 1 69 ? 6.216 2.433 -11.115 1.00 92.38 69 ALA A N 1
ATOM 546 C CA . ALA A 1 69 ? 4.977 3.181 -11.322 1.00 92.38 69 ALA A CA 1
ATOM 547 C C . ALA A 1 69 ? 4.352 2.867 -12.690 1.00 92.38 69 ALA A C 1
ATOM 549 O 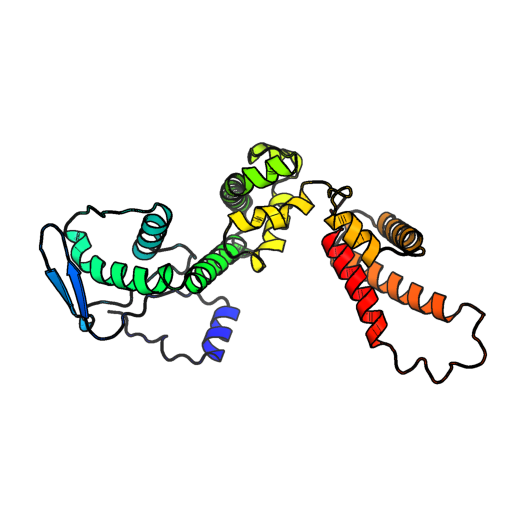O . ALA A 1 69 ? 3.214 2.424 -12.755 1.00 92.38 69 ALA A O 1
ATOM 550 N N . ASN A 1 70 ? 5.136 2.950 -13.772 1.00 93.25 70 ASN A N 1
ATOM 551 C CA . ASN A 1 70 ? 4.633 2.706 -15.123 1.00 93.25 70 ASN A CA 1
ATOM 552 C C . ASN A 1 70 ? 4.063 1.290 -15.308 1.00 93.25 70 ASN A C 1
ATOM 554 O O . ASN A 1 70 ? 2.997 1.151 -15.887 1.00 93.25 70 ASN A O 1
ATOM 558 N N . VAL A 1 71 ? 4.727 0.243 -14.805 1.00 92.00 71 VAL A N 1
ATOM 559 C CA . VAL A 1 71 ? 4.232 -1.142 -14.955 1.00 92.00 71 VAL A CA 1
ATOM 560 C C . VAL A 1 71 ? 2.964 -1.389 -14.135 1.00 92.00 71 VAL A C 1
ATOM 562 O O . VAL A 1 71 ? 2.085 -2.128 -14.576 1.00 92.00 71 VAL A O 1
ATOM 565 N N . VAL A 1 72 ? 2.873 -0.794 -12.943 1.00 89.75 72 VAL A N 1
ATOM 566 C CA . VAL A 1 72 ? 1.683 -0.901 -12.089 1.00 89.75 72 VAL A CA 1
ATOM 567 C C . VAL A 1 72 ? 0.503 -0.167 -12.725 1.00 89.75 72 VAL A C 1
ATOM 569 O O . VAL A 1 72 ? -0.569 -0.760 -12.846 1.00 89.75 72 VAL A O 1
ATOM 572 N N . ASP A 1 73 ? 0.711 1.064 -13.190 1.00 91.06 73 ASP A N 1
ATOM 573 C CA . ASP A 1 73 ? -0.334 1.881 -13.813 1.00 91.06 73 ASP A CA 1
ATOM 574 C C . ASP A 1 73 ? -0.806 1.277 -15.135 1.00 91.06 73 ASP A C 1
ATOM 576 O O . ASP A 1 73 ? -2.008 1.138 -15.352 1.00 91.06 73 ASP A O 1
ATOM 580 N N . ASP A 1 74 ? 0.118 0.833 -15.991 1.00 92.94 74 ASP A N 1
ATOM 581 C CA . ASP A 1 74 ? -0.226 0.181 -17.255 1.00 92.94 74 ASP A CA 1
ATOM 582 C C . ASP A 1 74 ? -1.096 -1.068 -17.018 1.00 92.94 74 ASP A C 1
ATOM 584 O O . ASP A 1 74 ? -2.055 -1.321 -17.754 1.00 92.94 74 ASP A O 1
ATOM 588 N N . HIS A 1 75 ? -0.791 -1.850 -15.974 1.00 88.81 75 HIS A N 1
ATOM 589 C CA . HIS A 1 75 ? -1.603 -3.001 -15.590 1.00 88.81 75 HIS A CA 1
ATOM 590 C C . HIS A 1 75 ? -2.986 -2.585 -15.070 1.00 88.81 75 HIS A C 1
ATOM 592 O O . HIS A 1 75 ? -3.995 -3.137 -15.521 1.00 88.81 75 HIS A O 1
ATOM 598 N N . ALA A 1 76 ? -3.031 -1.617 -14.149 1.00 86.44 76 ALA A N 1
ATOM 599 C CA . ALA A 1 76 ? -4.259 -1.130 -13.523 1.00 86.44 76 ALA A CA 1
ATOM 600 C C . ALA A 1 76 ? -5.212 -0.466 -14.531 1.00 86.44 76 ALA A C 1
ATOM 602 O O . ALA A 1 76 ? -6.424 -0.634 -14.436 1.00 86.44 76 ALA A O 1
ATOM 603 N N . MET A 1 77 ? -4.668 0.238 -15.526 1.00 90.94 77 MET A N 1
ATOM 604 C CA . MET A 1 77 ? -5.423 0.901 -16.594 1.00 90.94 77 MET A CA 1
ATOM 605 C C . MET A 1 77 ? -5.697 -0.007 -17.801 1.00 90.94 77 MET A C 1
ATOM 607 O O . MET A 1 77 ? -6.251 0.448 -18.801 1.00 90.94 77 MET A O 1
ATOM 611 N N . HIS A 1 78 ? -5.315 -1.286 -17.732 1.00 91.31 78 HIS A N 1
ATOM 612 C CA . HIS A 1 78 ? -5.503 -2.265 -18.805 1.00 91.31 78 HIS A CA 1
ATOM 613 C C . HIS A 1 78 ? -4.906 -1.825 -20.154 1.00 91.31 78 HIS A C 1
ATOM 615 O O . HIS A 1 78 ? -5.502 -2.022 -21.219 1.00 91.31 78 HIS A O 1
ATOM 621 N N . ILE A 1 79 ? -3.708 -1.237 -20.122 1.00 93.38 79 ILE A N 1
ATOM 622 C CA . ILE A 1 79 ? -3.005 -0.803 -21.328 1.00 93.38 79 ILE A CA 1
ATOM 623 C C . ILE A 1 79 ? -2.690 -2.017 -22.205 1.00 93.38 79 ILE A C 1
ATOM 625 O O . ILE A 1 79 ? -2.013 -2.960 -21.801 1.00 93.38 79 ILE A O 1
ATOM 629 N N . SER A 1 80 ? -3.189 -1.983 -23.442 1.00 90.69 80 SER A N 1
ATOM 630 C CA . SER A 1 80 ? -3.010 -3.074 -24.406 1.00 90.69 80 SER A CA 1
ATOM 631 C C . SER A 1 80 ? -1.744 -2.931 -25.252 1.00 90.69 80 SER A C 1
ATOM 633 O O . SER A 1 80 ? -1.140 -3.934 -25.628 1.00 90.69 80 SER A O 1
ATOM 635 N N . HIS A 1 81 ? -1.345 -1.693 -25.564 1.00 92.69 81 HIS A N 1
ATOM 636 C CA . HIS A 1 81 ? -0.205 -1.375 -26.422 1.00 92.69 81 HIS A CA 1
ATOM 637 C C . HIS A 1 81 ? 0.554 -0.175 -25.855 1.00 92.69 81 HIS A C 1
ATOM 639 O O . HIS A 1 81 ? -0.018 0.899 -25.686 1.00 92.69 81 HIS A O 1
ATOM 645 N N . VAL A 1 82 ? 1.852 -0.349 -25.606 1.00 93.56 82 VAL A N 1
ATOM 646 C CA . VAL A 1 82 ? 2.738 0.720 -25.131 1.00 93.56 82 VAL A CA 1
ATOM 647 C C . VAL A 1 82 ? 3.480 1.313 -26.326 1.00 93.56 82 VAL A C 1
ATOM 649 O O . VAL A 1 82 ? 4.275 0.628 -26.968 1.00 93.56 82 VAL A O 1
ATOM 652 N N . ILE A 1 83 ? 3.232 2.590 -26.619 1.00 94.50 83 ILE A N 1
ATOM 653 C CA . ILE A 1 83 ? 3.925 3.353 -27.666 1.00 94.50 83 ILE A CA 1
ATOM 654 C C . ILE A 1 83 ? 4.855 4.348 -26.974 1.00 94.50 83 ILE A C 1
ATOM 656 O O . ILE A 1 83 ? 4.402 5.174 -26.186 1.00 94.50 83 ILE A O 1
ATOM 660 N N . ARG A 1 84 ? 6.159 4.265 -27.245 1.00 94.44 84 ARG A N 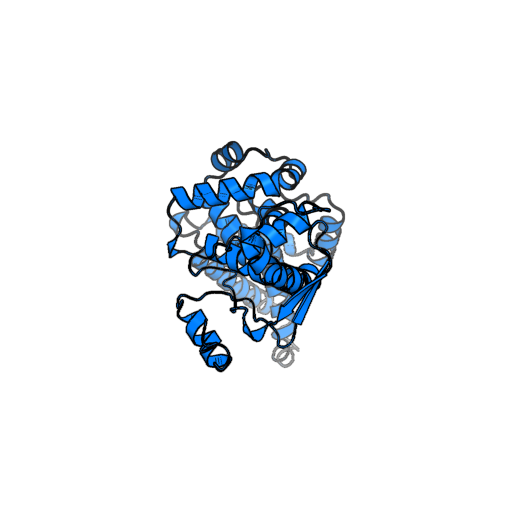1
ATOM 661 C CA . ARG A 1 84 ? 7.183 5.113 -26.617 1.00 94.44 84 ARG A CA 1
ATOM 662 C C . ARG A 1 84 ? 8.400 5.291 -27.518 1.00 94.44 84 ARG A C 1
ATOM 664 O O . ARG A 1 84 ? 8.586 4.515 -28.454 1.00 94.44 84 ARG A O 1
ATOM 671 N N . GLY A 1 85 ? 9.219 6.297 -27.216 1.00 93.56 85 GLY A N 1
ATOM 672 C CA . GLY A 1 85 ? 10.474 6.553 -27.919 1.00 93.56 85 GLY A CA 1
ATOM 673 C C . GLY A 1 85 ? 11.496 5.419 -27.761 1.00 93.56 85 GLY A C 1
ATOM 674 O O . GLY A 1 85 ? 11.446 4.630 -26.809 1.00 93.56 85 GLY A O 1
ATOM 675 N N . GLU A 1 86 ? 12.418 5.310 -28.719 1.00 93.06 86 GLU A N 1
ATOM 676 C CA . GLU A 1 86 ? 13.404 4.222 -28.766 1.00 93.06 86 GLU A CA 1
ATOM 677 C C . GLU A 1 86 ? 14.430 4.267 -27.630 1.00 93.06 86 GLU A C 1
ATOM 679 O O . GLU A 1 86 ? 15.012 3.237 -27.283 1.00 93.06 86 GLU A O 1
ATOM 684 N N . GLU A 1 87 ? 14.607 5.424 -26.997 1.00 94.50 87 GLU A N 1
ATOM 685 C CA . GLU A 1 87 ? 15.450 5.605 -25.820 1.00 94.50 87 GLU A CA 1
ATOM 686 C C . GLU A 1 87 ? 15.015 4.712 -24.646 1.00 94.50 87 GLU A C 1
ATOM 688 O O . GLU A 1 87 ? 15.830 4.341 -23.800 1.00 94.50 87 GLU A O 1
ATOM 693 N N . TRP A 1 88 ? 13.748 4.282 -24.628 1.00 93.38 88 TRP A N 1
ATOM 694 C CA . TRP A 1 88 ? 13.203 3.371 -23.622 1.00 93.38 88 TRP A CA 1
ATOM 695 C C . TRP A 1 88 ? 13.356 1.890 -23.970 1.00 93.38 88 TRP A C 1
ATOM 697 O O . TRP A 1 88 ? 13.088 1.032 -23.121 1.00 93.38 88 TRP A O 1
ATOM 707 N N . LEU A 1 89 ? 13.813 1.552 -25.179 1.00 92.56 89 LEU A N 1
ATOM 708 C CA . LEU A 1 89 ? 13.969 0.165 -25.618 1.00 92.56 89 LEU A CA 1
ATOM 709 C C . LEU A 1 89 ? 14.848 -0.675 -24.665 1.00 92.56 89 LEU A C 1
ATOM 711 O O . LEU A 1 89 ? 14.408 -1.777 -24.316 1.00 92.56 89 LEU A O 1
ATOM 715 N N . PRO A 1 90 ? 15.994 -0.182 -24.139 1.00 92.69 90 PRO A N 1
ATOM 716 C CA . PRO A 1 90 ? 16.810 -0.926 -23.169 1.00 92.69 90 PRO A CA 1
ATOM 717 C C . PRO A 1 90 ? 16.099 -1.224 -21.837 1.00 92.69 90 PRO A C 1
ATOM 719 O O . PRO A 1 90 ? 16.513 -2.115 -21.096 1.00 92.69 90 PRO A O 1
ATOM 722 N N . SER A 1 91 ? 15.018 -0.503 -21.522 1.00 94.62 91 SER A N 1
ATOM 723 C CA . SER A 1 91 ? 14.220 -0.708 -20.305 1.00 94.62 91 SER A CA 1
ATOM 724 C C . SER A 1 91 ? 13.137 -1.776 -20.468 1.00 94.62 91 SER A C 1
ATOM 726 O O . SER A 1 91 ? 12.640 -2.310 -19.479 1.00 94.62 91 SER A O 1
ATOM 728 N N . THR A 1 92 ? 12.794 -2.137 -21.704 1.00 94.06 92 THR A N 1
ATOM 729 C CA . THR A 1 92 ? 11.779 -3.152 -22.021 1.00 94.06 92 THR A CA 1
ATOM 730 C C . THR A 1 92 ? 12.004 -4.505 -21.342 1.00 94.06 92 THR A C 1
ATOM 732 O O . THR A 1 92 ? 11.050 -5.003 -20.741 1.00 94.06 92 THR A O 1
ATOM 735 N N . PRO A 1 93 ? 13.210 -5.112 -21.343 1.00 94.81 93 PRO A N 1
ATOM 736 C CA . PRO A 1 93 ? 13.415 -6.370 -20.624 1.00 94.81 93 PRO A CA 1
ATOM 737 C C . PRO A 1 93 ? 13.161 -6.231 -19.116 1.00 94.81 93 PRO A C 1
ATOM 739 O O . PRO A 1 93 ? 12.556 -7.124 -18.526 1.00 94.81 93 PRO A O 1
ATOM 742 N N . LYS A 1 94 ? 13.524 -5.093 -18.502 1.00 94.88 94 LYS A N 1
ATOM 743 C CA . LYS A 1 94 ? 13.239 -4.819 -17.082 1.00 94.88 94 LYS A CA 1
ATOM 744 C C . LYS A 1 94 ? 11.735 -4.800 -16.822 1.00 94.88 94 LYS A C 1
ATOM 746 O O . LYS A 1 94 ? 11.275 -5.448 -15.889 1.00 94.88 94 LYS A O 1
ATOM 751 N N . HIS A 1 95 ? 10.971 -4.104 -17.666 1.00 94.62 95 HIS A N 1
ATOM 752 C CA . HIS A 1 95 ? 9.512 -4.043 -17.559 1.00 94.62 95 HIS A CA 1
ATOM 753 C C . HIS A 1 95 ? 8.868 -5.418 -17.742 1.00 94.62 95 HIS A C 1
ATOM 755 O O . HIS A 1 95 ? 8.044 -5.801 -16.925 1.00 94.62 95 HIS A O 1
ATOM 761 N N . VAL A 1 96 ? 9.295 -6.215 -18.727 1.00 92.50 96 VAL A N 1
ATOM 762 C CA . VAL A 1 96 ? 8.787 -7.588 -18.934 1.00 92.50 96 VAL A CA 1
ATOM 763 C C . VAL A 1 96 ? 9.048 -8.483 -17.720 1.00 92.50 96 VAL A C 1
ATOM 765 O O . VAL A 1 96 ? 8.165 -9.235 -17.304 1.00 92.50 96 VAL A O 1
ATOM 768 N N . ILE A 1 97 ? 10.248 -8.415 -17.138 1.00 93.31 97 ILE A N 1
ATOM 769 C CA . ILE A 1 97 ? 10.580 -9.156 -15.913 1.00 93.31 97 ILE A CA 1
ATOM 770 C C . ILE A 1 97 ? 9.707 -8.667 -14.753 1.00 93.31 97 ILE A C 1
ATOM 772 O O . ILE A 1 97 ? 9.189 -9.484 -13.996 1.00 93.31 97 ILE A O 1
ATOM 776 N N . LEU A 1 98 ? 9.502 -7.354 -14.638 1.00 92.56 98 LEU A N 1
ATOM 777 C CA . LEU A 1 98 ? 8.686 -6.759 -13.586 1.00 92.56 98 LEU A CA 1
ATOM 778 C C . LEU A 1 98 ? 7.210 -7.167 -13.694 1.00 92.56 98 LEU A C 1
ATOM 780 O O . LEU A 1 98 ? 6.633 -7.576 -12.689 1.00 92.56 98 LEU A O 1
ATOM 784 N N . TYR A 1 99 ? 6.636 -7.171 -14.901 1.00 89.44 99 TYR A N 1
ATOM 785 C CA . TYR A 1 99 ? 5.300 -7.713 -15.172 1.00 89.44 99 TYR A CA 1
ATOM 786 C C . TYR A 1 99 ? 5.191 -9.169 -14.708 1.00 89.44 99 TYR A C 1
ATOM 788 O O . TYR A 1 99 ? 4.281 -9.522 -13.960 1.00 89.44 99 TYR A O 1
ATOM 796 N N . LYS A 1 100 ? 6.159 -10.017 -15.078 1.00 86.19 100 LYS A N 1
ATOM 797 C CA . LYS A 1 100 ? 6.186 -11.422 -14.638 1.00 86.19 100 LYS A CA 1
ATOM 798 C C . LYS A 1 100 ? 6.322 -11.566 -13.123 1.00 86.19 100 LYS A C 1
ATOM 800 O O . LYS A 1 100 ? 5.788 -12.515 -12.564 1.00 86.19 100 LYS A O 1
ATOM 805 N N . ALA A 1 101 ? 7.053 -10.671 -12.466 1.00 85.69 101 ALA A N 1
ATOM 806 C CA . ALA A 1 101 ? 7.332 -10.764 -11.040 1.00 85.69 101 ALA A CA 1
ATOM 807 C C . ALA A 1 101 ? 6.197 -10.228 -10.157 1.00 85.69 101 ALA A C 1
ATOM 809 O O . ALA A 1 101 ? 5.945 -10.815 -9.110 1.00 85.69 101 ALA A O 1
ATOM 810 N N . LEU A 1 102 ? 5.552 -9.120 -10.541 1.00 77.94 102 LEU A N 1
ATOM 811 C CA . LEU A 1 102 ? 4.579 -8.409 -9.701 1.00 77.94 102 LEU A CA 1
ATOM 812 C C . LEU A 1 102 ? 3.127 -8.635 -10.122 1.00 77.94 102 LEU A C 1
ATOM 814 O O . LEU A 1 102 ? 2.278 -8.809 -9.259 1.00 77.94 102 LEU A O 1
ATOM 818 N N . VAL A 1 103 ? 2.826 -8.682 -11.422 1.00 72.38 103 VAL A N 1
ATOM 819 C CA . VAL A 1 103 ? 1.436 -8.882 -11.876 1.00 72.38 103 VAL A CA 1
ATOM 820 C C . VAL A 1 103 ? 1.000 -10.334 -11.689 1.00 72.38 103 VAL A C 1
ATOM 822 O O . VAL A 1 103 ? -0.140 -10.605 -11.332 1.00 72.38 103 VAL A O 1
ATOM 825 N N . VAL A 1 104 ? 1.922 -11.285 -11.856 1.00 70.25 104 VAL A N 1
ATOM 826 C CA . VAL A 1 104 ? 1.645 -12.706 -11.580 1.00 70.25 104 VAL A CA 1
ATOM 827 C C . VAL A 1 104 ? 1.652 -13.003 -10.072 1.00 70.25 104 VAL A C 1
ATOM 829 O O . VAL A 1 104 ? 1.051 -13.981 -9.639 1.00 70.25 104 VAL A O 1
ATOM 832 N N . ASN A 1 105 ? 2.309 -12.168 -9.257 1.00 78.25 105 ASN A N 1
ATOM 833 C CA . ASN A 1 105 ? 2.377 -12.323 -7.803 1.00 78.25 105 ASN A CA 1
ATOM 834 C C . ASN A 1 105 ? 1.876 -11.051 -7.102 1.00 78.25 105 ASN A C 1
ATOM 836 O O . ASN A 1 105 ? 2.657 -10.209 -6.649 1.00 78.25 105 ASN A O 1
ATOM 840 N N . VAL A 1 106 ? 0.550 -10.944 -7.012 1.00 76.12 106 VAL A N 1
ATOM 841 C CA . VAL A 1 106 ? -0.156 -9.804 -6.409 1.00 76.12 106 VAL A CA 1
ATOM 842 C C . VAL A 1 106 ? 0.234 -9.598 -4.940 1.00 76.12 106 VAL A C 1
ATOM 844 O O . VAL A 1 106 ? 0.276 -8.458 -4.480 1.00 76.12 106 VAL A O 1
ATOM 847 N N . ASP A 1 107 ? 0.606 -10.656 -4.214 1.00 80.31 107 ASP A N 1
ATOM 848 C CA . ASP A 1 107 ? 1.033 -10.555 -2.812 1.00 80.31 107 ASP A CA 1
ATOM 849 C C . ASP A 1 107 ? 2.302 -9.712 -2.653 1.00 80.31 107 ASP A C 1
ATOM 851 O O . ASP A 1 107 ? 2.417 -8.931 -1.708 1.00 80.31 107 ASP A O 1
ATOM 855 N N . ARG A 1 108 ? 3.243 -9.794 -3.605 1.00 80.25 108 ARG A N 1
ATOM 856 C CA . AR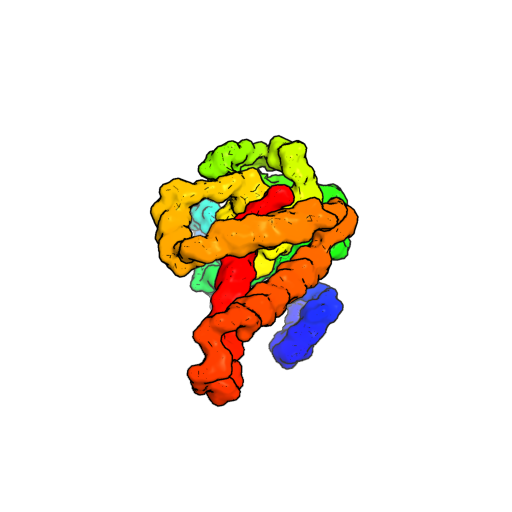G A 1 108 ? 4.435 -8.929 -3.606 1.00 80.25 108 ARG A CA 1
ATOM 857 C C . ARG A 1 108 ? 4.076 -7.467 -3.824 1.00 80.25 108 ARG A C 1
ATOM 859 O O . ARG A 1 108 ? 4.651 -6.604 -3.165 1.00 80.25 108 ARG A O 1
ATOM 866 N N . LEU A 1 109 ? 3.139 -7.188 -4.729 1.00 80.00 109 LEU A N 1
ATOM 867 C CA . LEU A 1 109 ? 2.670 -5.826 -4.977 1.00 80.00 109 LEU A CA 1
ATOM 868 C C . LEU A 1 109 ? 1.969 -5.259 -3.736 1.00 80.00 109 LEU A C 1
ATOM 870 O O . LEU A 1 109 ? 2.301 -4.163 -3.288 1.00 80.00 109 LEU A O 1
ATOM 874 N N . ARG A 1 110 ? 1.078 -6.045 -3.122 1.00 82.44 110 ARG A N 1
ATOM 875 C CA . ARG A 1 110 ? 0.415 -5.693 -1.857 1.00 82.44 110 ARG A CA 1
ATOM 876 C C . ARG A 1 110 ? 1.413 -5.460 -0.731 1.00 82.44 110 ARG A C 1
ATOM 878 O O . ARG A 1 110 ? 1.264 -4.509 0.030 1.00 82.44 110 ARG A O 1
ATOM 885 N N . TRP A 1 111 ? 2.459 -6.278 -0.641 1.00 85.31 111 TRP A N 1
ATOM 886 C CA . TRP A 1 111 ? 3.511 -6.091 0.353 1.00 85.31 111 TRP A CA 1
ATOM 887 C C . TRP A 1 111 ? 4.240 -4.751 0.171 1.00 85.31 111 TRP A C 1
ATOM 889 O O . TRP A 1 111 ? 4.372 -4.010 1.147 1.00 85.31 111 TRP A O 1
ATOM 899 N N . ILE A 1 112 ? 4.643 -4.398 -1.059 1.00 83.50 112 ILE A N 1
ATOM 900 C CA . ILE A 1 112 ? 5.285 -3.102 -1.358 1.00 83.50 112 ILE A CA 1
ATOM 901 C C . ILE A 1 112 ? 4.352 -1.944 -0.993 1.00 83.50 112 ILE A C 1
ATOM 903 O O . ILE A 1 112 ? 4.766 -1.030 -0.277 1.00 83.50 112 ILE A O 1
ATOM 907 N N . ASN A 1 113 ? 3.091 -2.006 -1.424 1.00 85.81 113 ASN A N 1
ATOM 908 C CA . ASN A 1 113 ? 2.113 -0.961 -1.133 1.00 85.81 113 ASN A CA 1
ATOM 909 C C . ASN A 1 113 ? 1.895 -0.803 0.374 1.00 85.81 113 ASN A C 1
ATOM 911 O O . ASN A 1 113 ? 1.949 0.310 0.884 1.00 85.81 113 ASN A O 1
ATOM 915 N N . SER A 1 114 ? 1.771 -1.905 1.117 1.00 86.81 114 SER A N 1
ATOM 916 C CA . SER A 1 114 ? 1.623 -1.854 2.574 1.00 86.81 114 SER A CA 1
ATOM 917 C C . SER A 1 114 ? 2.810 -1.164 3.265 1.00 86.81 114 SER A C 1
ATOM 919 O O . SER A 1 114 ? 2.643 -0.520 4.298 1.00 86.81 114 SER A O 1
ATOM 921 N N . ARG A 1 115 ? 4.033 -1.287 2.729 1.00 86.31 115 ARG A N 1
ATOM 922 C CA . ARG A 1 115 ? 5.210 -0.584 3.266 1.00 86.31 115 ARG A CA 1
ATOM 923 C C . ARG A 1 115 ? 5.134 0.909 2.979 1.00 86.31 115 ARG A C 1
ATOM 925 O O . ARG A 1 115 ? 5.367 1.690 3.891 1.00 86.31 115 ARG A O 1
ATOM 932 N N . HIS A 1 116 ? 4.749 1.279 1.759 1.00 86.25 116 HIS A N 1
ATOM 933 C CA . HIS A 1 116 ? 4.535 2.675 1.390 1.00 86.25 116 HIS A CA 1
ATOM 934 C C . HIS A 1 116 ? 3.480 3.339 2.284 1.00 86.25 116 HIS A C 1
ATOM 936 O O . HIS A 1 116 ? 3.755 4.391 2.851 1.00 86.25 116 HIS A O 1
ATOM 942 N N . VAL A 1 117 ? 2.331 2.685 2.503 1.00 89.62 117 VAL A N 1
ATOM 943 C CA . VAL A 1 117 ? 1.286 3.206 3.399 1.00 89.62 117 VAL A CA 1
ATOM 944 C C . VAL A 1 117 ? 1.846 3.469 4.795 1.00 89.62 117 VAL A C 1
ATOM 946 O O . VAL A 1 117 ? 1.690 4.566 5.310 1.00 89.62 117 VAL A O 1
ATOM 949 N N . ARG A 1 118 ? 2.580 2.527 5.396 1.00 89.00 118 ARG A N 1
ATOM 950 C CA . ARG A 1 118 ? 3.196 2.750 6.718 1.00 89.00 118 ARG A CA 1
ATOM 951 C C . ARG A 1 118 ? 4.150 3.942 6.741 1.00 89.00 118 ARG A C 1
ATOM 953 O O . ARG A 1 118 ? 4.165 4.675 7.723 1.00 89.00 118 ARG A O 1
ATOM 960 N N . THR A 1 119 ? 4.928 4.135 5.676 1.00 85.75 119 THR A N 1
ATOM 961 C CA . THR A 1 119 ? 5.840 5.278 5.549 1.00 85.75 119 THR A CA 1
ATOM 962 C C . THR A 1 119 ? 5.091 6.608 5.478 1.00 85.75 119 THR A C 1
ATOM 964 O O . THR A 1 119 ? 5.565 7.575 6.066 1.00 85.75 119 THR A O 1
ATOM 967 N N . LEU A 1 120 ? 3.914 6.663 4.839 1.00 87.62 120 LEU A N 1
ATOM 968 C CA . LEU A 1 120 ? 3.083 7.877 4.815 1.00 87.62 120 LEU A CA 1
ATOM 969 C C . LEU A 1 120 ? 2.663 8.325 6.220 1.00 87.62 120 LEU A C 1
ATOM 971 O O . LEU A 1 120 ? 2.522 9.518 6.449 1.00 87.62 120 LEU A O 1
ATOM 975 N N . PHE A 1 121 ? 2.500 7.387 7.153 1.00 89.06 121 PHE A N 1
ATOM 976 C CA . PHE A 1 121 ? 2.089 7.641 8.538 1.00 89.06 121 PHE A CA 1
ATOM 977 C C . PHE A 1 121 ? 3.255 7.494 9.538 1.00 89.06 121 PHE A C 1
ATOM 979 O O . PHE A 1 121 ? 3.051 7.100 10.691 1.00 89.06 121 PHE A O 1
ATOM 986 N N . ALA A 1 122 ? 4.500 7.729 9.115 1.00 82.00 122 ALA A N 1
ATOM 987 C CA . ALA A 1 122 ? 5.645 7.733 10.026 1.00 82.00 122 ALA A CA 1
ATOM 988 C C . ALA A 1 122 ? 5.649 9.011 10.888 1.00 82.00 122 ALA A C 1
ATOM 990 O O . ALA A 1 122 ? 5.438 10.106 10.364 1.00 82.00 122 ALA A O 1
ATOM 991 N N . GLU A 1 123 ? 5.920 8.888 12.195 1.00 69.88 123 GLU A N 1
ATOM 992 C CA . GLU A 1 123 ? 5.867 10.010 13.156 1.00 69.88 123 GLU A CA 1
ATOM 993 C C . GLU A 1 123 ? 6.752 11.197 12.734 1.00 69.88 123 GLU A C 1
ATOM 995 O O . GLU A 1 123 ? 6.333 12.348 12.841 1.00 69.88 123 GLU A O 1
ATOM 1000 N N . ASP A 1 124 ? 7.916 10.917 12.142 1.00 66.75 124 ASP A N 1
ATOM 1001 C CA . ASP A 1 124 ? 8.880 11.923 11.672 1.00 66.75 124 ASP A CA 1
ATOM 1002 C C . ASP A 1 124 ? 8.352 12.810 10.524 1.00 66.75 124 ASP A C 1
ATOM 1004 O O . ASP A 1 124 ? 8.960 13.830 10.195 1.00 66.75 124 ASP A O 1
ATOM 1008 N N . THR A 1 125 ? 7.229 12.436 9.899 1.00 63.59 125 THR A N 1
ATOM 1009 C CA . THR A 1 125 ? 6.619 13.158 8.766 1.00 63.59 125 THR A CA 1
ATOM 1010 C C . THR A 1 125 ? 5.367 13.954 9.141 1.00 63.59 125 THR A C 1
ATOM 1012 O O . THR A 1 125 ? 4.833 14.666 8.300 1.00 63.59 125 THR A O 1
ATOM 1015 N N . ALA A 1 126 ? 4.900 13.896 10.391 1.00 69.00 126 ALA A N 1
ATOM 1016 C CA . ALA A 1 126 ? 3.569 14.360 10.798 1.00 69.00 126 ALA A CA 1
ATOM 1017 C C . ALA A 1 126 ? 3.416 15.890 10.983 1.00 69.00 126 ALA A C 1
ATOM 1019 O O . ALA A 1 126 ? 2.797 16.340 11.950 1.00 69.00 126 ALA A O 1
ATOM 1020 N N . THR A 1 127 ? 3.949 16.710 10.071 1.00 87.50 127 THR A N 1
ATOM 1021 C CA . THR A 1 127 ? 3.565 18.131 9.995 1.00 87.50 127 THR A CA 1
ATOM 1022 C C . THR A 1 127 ? 2.100 18.251 9.570 1.00 87.50 127 THR A C 1
ATOM 1024 O O . THR A 1 127 ? 1.589 17.385 8.860 1.00 87.50 127 THR A O 1
ATOM 1027 N N . ASP A 1 128 ? 1.407 19.320 9.968 1.00 88.81 128 ASP A N 1
ATOM 1028 C CA . ASP A 1 128 ? -0.012 19.485 9.614 1.00 88.81 128 ASP A CA 1
ATOM 1029 C C . ASP A 1 128 ? -0.229 19.548 8.092 1.00 88.81 128 ASP A C 1
ATOM 1031 O O . ASP A 1 128 ? -1.195 18.978 7.589 1.00 88.81 128 ASP A O 1
ATOM 1035 N N . ASP A 1 129 ? 0.721 20.122 7.346 1.00 90.56 129 ASP A N 1
ATOM 1036 C CA . ASP A 1 129 ? 0.707 20.126 5.877 1.00 90.56 129 ASP A CA 1
ATOM 1037 C C . ASP A 1 129 ? 0.794 18.708 5.288 1.00 90.56 129 ASP A C 1
ATOM 1039 O O . ASP A 1 129 ? 0.084 18.382 4.336 1.00 90.56 129 ASP A O 1
ATOM 1043 N N . HIS A 1 130 ? 1.638 17.841 5.861 1.00 90.38 130 HIS A N 1
ATOM 1044 C CA . HIS A 1 130 ? 1.764 16.448 5.424 1.00 90.38 130 HIS A CA 1
ATOM 1045 C C . HIS A 1 130 ? 0.518 15.638 5.776 1.00 90.38 130 HIS A C 1
ATOM 1047 O O . HIS A 1 130 ? -0.000 14.915 4.924 1.00 90.38 130 HIS A O 1
ATOM 1053 N N . LYS A 1 131 ? -0.012 15.802 6.997 1.00 92.31 131 LYS A N 1
ATOM 1054 C CA . LYS A 1 131 ? -1.275 15.164 7.396 1.00 92.31 131 LYS A CA 1
ATOM 1055 C C . LYS A 1 131 ? -2.391 15.536 6.431 1.00 92.31 131 LYS A C 1
ATOM 1057 O O . LYS A 1 131 ? -3.118 14.662 5.964 1.00 92.31 131 LYS A O 1
ATOM 1062 N N . LEU A 1 132 ? -2.500 16.824 6.109 1.00 92.38 132 LEU A N 1
ATOM 1063 C CA . LEU A 1 132 ? -3.500 17.334 5.184 1.00 92.38 132 LEU A CA 1
ATOM 1064 C C . LEU A 1 132 ? -3.320 16.749 3.780 1.00 92.38 132 LEU A C 1
ATOM 1066 O O . LEU A 1 132 ? -4.309 16.354 3.166 1.00 92.38 132 LEU A O 1
ATOM 1070 N N . ALA A 1 133 ? -2.085 16.655 3.281 1.00 91.81 133 ALA A N 1
ATOM 1071 C CA . ALA A 1 133 ? -1.797 16.054 1.980 1.00 91.81 133 ALA A CA 1
ATOM 1072 C C . ALA A 1 133 ? -2.245 14.585 1.919 1.00 91.81 133 ALA A C 1
ATOM 1074 O O . ALA A 1 133 ? -3.042 14.223 1.057 1.00 91.81 133 ALA A O 1
ATOM 1075 N N . VAL A 1 134 ? -1.826 13.762 2.884 1.00 91.44 134 VAL A N 1
ATOM 1076 C CA . VAL A 1 134 ? -2.190 12.336 2.929 1.00 91.44 134 VAL A CA 1
ATOM 1077 C C . VAL A 1 134 ? -3.698 12.148 3.081 1.00 91.44 134 VAL A C 1
ATOM 1079 O O . VAL A 1 134 ? -4.289 11.326 2.385 1.00 91.44 134 VAL A O 1
ATOM 1082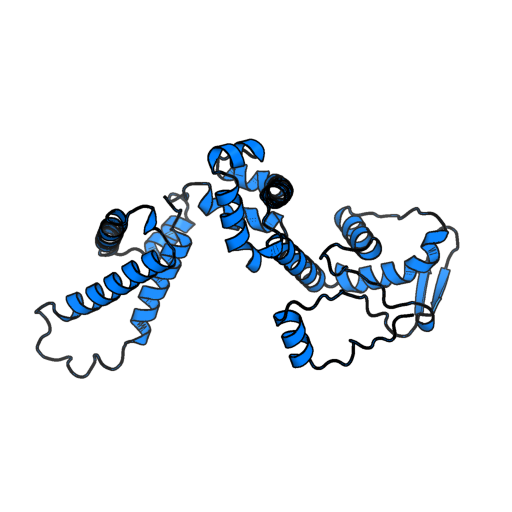 N N . VAL A 1 135 ? -4.352 12.907 3.963 1.00 92.75 135 VAL A N 1
ATOM 1083 C CA . VAL A 1 135 ? -5.808 12.813 4.148 1.00 92.75 135 VAL A CA 1
ATOM 1084 C C . VAL A 1 135 ? -6.545 13.198 2.860 1.00 92.75 135 VAL A C 1
ATOM 1086 O O . VAL A 1 135 ? -7.498 12.516 2.480 1.00 92.75 135 VAL A O 1
ATOM 1089 N N . ASN A 1 136 ? -6.081 14.225 2.142 1.00 92.50 136 ASN A N 1
ATOM 1090 C CA . ASN A 1 136 ? -6.648 14.613 0.848 1.00 92.50 136 ASN A CA 1
ATOM 1091 C C . ASN A 1 136 ? -6.403 13.582 -0.263 1.00 92.50 136 ASN A C 1
ATOM 1093 O O . ASN A 1 136 ? -7.221 13.500 -1.177 1.00 92.50 136 ASN A O 1
ATOM 1097 N N . ASP A 1 137 ? -5.344 12.778 -0.178 1.00 90.19 137 ASP A N 1
ATOM 1098 C CA . ASP A 1 137 ? -5.113 11.664 -1.101 1.00 90.19 137 ASP A CA 1
ATOM 1099 C C . ASP A 1 137 ? -6.017 10.459 -0.782 1.00 90.19 137 ASP A C 1
ATOM 1101 O O . ASP A 1 137 ? -6.512 9.790 -1.692 1.00 90.19 137 ASP A O 1
ATOM 1105 N N . VAL A 1 138 ? -6.263 10.176 0.504 1.00 92.31 138 VAL A N 1
ATOM 1106 C CA . VAL A 1 138 ? -7.018 8.989 0.951 1.00 92.31 138 VAL A CA 1
ATOM 1107 C C . VAL A 1 138 ? -8.531 9.184 0.874 1.00 92.31 138 VAL A C 1
ATOM 1109 O O . VAL A 1 138 ? -9.229 8.288 0.397 1.00 92.31 138 VAL A O 1
ATOM 1112 N N . LEU A 1 139 ? -9.063 10.321 1.334 1.00 92.69 139 LEU A N 1
ATOM 1113 C CA . LEU A 1 139 ? -10.514 10.536 1.437 1.00 92.69 139 LEU A CA 1
ATOM 1114 C C . LEU A 1 139 ? -11.267 10.338 0.104 1.00 92.69 139 LEU A C 1
ATOM 1116 O O . LEU A 1 139 ? -12.285 9.640 0.112 1.00 92.69 139 LEU A O 1
ATOM 1120 N N . PRO A 1 140 ? -10.774 10.820 -1.056 1.00 92.44 140 PRO A N 1
ATOM 1121 C CA . PRO A 1 140 ? -11.418 10.552 -2.342 1.00 92.44 140 PRO A CA 1
ATOM 1122 C C . PRO A 1 140 ? -11.494 9.059 -2.686 1.00 92.44 140 PRO A C 1
ATOM 1124 O O . PRO A 1 140 ? -12.464 8.621 -3.306 1.00 92.44 140 PRO A O 1
ATOM 1127 N N . MET A 1 141 ? -10.507 8.262 -2.259 1.00 91.50 141 MET A N 1
ATOM 1128 C CA . MET A 1 141 ? -10.457 6.819 -2.524 1.00 91.50 141 MET A CA 1
ATOM 1129 C C . MET A 1 141 ? -11.470 6.015 -1.705 1.00 91.50 141 MET A C 1
ATOM 1131 O O . MET A 1 141 ? -11.763 4.876 -2.063 1.00 91.50 141 MET A O 1
ATOM 1135 N N . ILE A 1 142 ? -11.997 6.593 -0.622 1.00 92.81 142 ILE A N 1
ATOM 1136 C CA . ILE A 1 142 ? -12.993 5.963 0.256 1.00 92.81 142 ILE A CA 1
ATOM 1137 C C . ILE A 1 142 ? -14.357 6.669 0.204 1.00 92.81 142 ILE A C 1
ATOM 1139 O O . ILE A 1 142 ? -15.246 6.351 0.991 1.00 92.81 142 ILE A O 1
ATOM 1143 N N . SER A 1 143 ? -14.530 7.606 -0.734 1.00 91.81 143 SER A N 1
ATOM 1144 C CA . SER A 1 143 ? -15.742 8.413 -0.934 1.00 91.81 143 SER A CA 1
ATOM 1145 C C . SER A 1 143 ? -17.023 7.581 -0.987 1.00 91.81 143 SER A C 1
ATOM 1147 O O . SER A 1 143 ? -17.977 7.894 -0.283 1.00 91.81 143 SER A O 1
ATOM 1149 N N . SER A 1 144 ? -17.024 6.475 -1.736 1.00 91.69 144 SER A N 1
ATOM 1150 C CA . SER A 1 144 ? -18.187 5.585 -1.824 1.00 91.69 144 SER A CA 1
ATOM 1151 C C . SER A 1 144 ? -18.556 4.971 -0.472 1.00 91.69 144 SER A C 1
ATOM 1153 O O . SER A 1 144 ? -19.729 4.855 -0.140 1.00 91.69 144 SER A O 1
ATOM 1155 N N . THR A 1 145 ? -17.555 4.618 0.340 1.00 90.88 145 THR A N 1
ATOM 1156 C CA . THR A 1 145 ? -17.789 4.035 1.668 1.00 90.88 145 THR A CA 1
ATOM 1157 C C . THR A 1 145 ? -18.316 5.088 2.645 1.00 90.88 145 THR A C 1
ATOM 1159 O O . THR A 1 145 ? -19.144 4.781 3.498 1.00 90.88 145 THR A O 1
ATOM 1162 N N . LEU A 1 146 ? -17.856 6.338 2.518 1.00 90.50 146 LEU A N 1
ATOM 1163 C CA . LEU A 1 146 ? -18.363 7.463 3.307 1.00 90.50 146 LEU A CA 1
ATOM 1164 C C . LEU A 1 146 ? -19.835 7.748 2.977 1.00 90.50 146 LEU A C 1
ATOM 1166 O O . LEU A 1 146 ? -20.646 7.876 3.891 1.00 90.50 146 LEU A O 1
ATOM 1170 N N . GLU A 1 147 ? -20.192 7.773 1.692 1.00 91.44 147 GLU A N 1
ATOM 1171 C CA . GLU A 1 147 ? -21.573 7.986 1.238 1.00 91.44 147 GLU A CA 1
ATOM 1172 C C . GLU A 1 147 ? -22.519 6.876 1.712 1.00 91.44 147 GLU A C 1
ATOM 1174 O O . GLU A 1 147 ? -23.608 7.166 2.209 1.00 91.44 147 GLU A O 1
ATOM 1179 N N . GLU A 1 148 ? -22.094 5.611 1.632 1.00 89.44 148 GLU A N 1
ATOM 1180 C CA . GLU A 1 148 ? -22.848 4.467 2.166 1.00 89.44 148 GLU A CA 1
ATOM 1181 C C . GLU A 1 148 ? -23.100 4.584 3.678 1.00 89.44 148 GLU A C 1
ATOM 1183 O O . GLU A 1 148 ? -24.149 4.165 4.168 1.00 89.44 148 GLU A O 1
ATOM 1188 N N . ALA A 1 149 ? -22.171 5.201 4.412 1.00 85.38 149 ALA A N 1
ATOM 1189 C CA . ALA A 1 149 ? -22.301 5.486 5.839 1.00 85.38 149 ALA A CA 1
ATOM 1190 C C . ALA A 1 149 ? -23.095 6.776 6.148 1.00 85.38 149 ALA A C 1
ATOM 1192 O O . ALA A 1 149 ? -23.187 7.179 7.309 1.00 85.38 149 ALA A O 1
ATOM 1193 N N . GLY A 1 150 ? -23.664 7.443 5.136 1.00 86.75 150 GLY A N 1
ATOM 1194 C CA . GLY A 1 150 ? -24.429 8.683 5.296 1.00 86.75 150 GLY A CA 1
ATOM 1195 C C . GLY A 1 150 ? -23.568 9.925 5.556 1.00 86.75 150 GLY A C 1
ATOM 1196 O O . GLY A 1 150 ? -24.067 10.928 6.073 1.00 86.75 150 GLY A O 1
ATOM 1197 N N . LEU A 1 151 ? -22.277 9.866 5.227 1.00 87.19 151 LEU A N 1
ATOM 1198 C CA . LEU A 1 151 ? -21.341 10.984 5.314 1.00 87.19 151 LEU A CA 1
ATOM 1199 C C . LEU A 1 151 ? -21.139 11.632 3.942 1.00 87.19 151 LEU A C 1
ATOM 1201 O O . LEU A 1 151 ? -21.413 11.054 2.894 1.00 87.19 151 LEU A O 1
ATOM 1205 N N . THR A 1 152 ? -20.625 12.856 3.960 1.00 86.44 152 THR A N 1
ATOM 1206 C CA . THR A 1 152 ? -20.124 13.527 2.759 1.00 86.44 152 THR A CA 1
ATOM 1207 C C . THR A 1 152 ? -18.865 12.845 2.226 1.00 86.44 152 THR A C 1
ATOM 1209 O O . THR A 1 152 ? -18.009 12.405 2.997 1.00 86.44 152 THR A O 1
ATOM 1212 N N . SER A 1 153 ? -18.738 12.781 0.902 1.00 81.38 153 SER A N 1
ATOM 1213 C CA . SER A 1 153 ? -17.539 12.302 0.211 1.00 81.38 153 SER A CA 1
ATOM 1214 C C . SER A 1 153 ? -16.479 13.387 0.011 1.00 81.38 153 SER A C 1
ATOM 1216 O O . SER A 1 153 ? -15.361 13.075 -0.406 1.00 81.38 153 SER A O 1
ATOM 1218 N N . ALA A 1 154 ? -16.795 14.654 0.301 1.00 88.12 154 ALA A N 1
ATOM 1219 C CA . ALA A 1 154 ? -15.875 15.768 0.112 1.00 88.12 154 ALA A CA 1
ATOM 1220 C C . ALA A 1 154 ? -14.822 15.815 1.239 1.00 88.12 154 ALA A C 1
ATOM 1222 O O . ALA A 1 154 ? -15.189 15.996 2.404 1.00 88.12 154 ALA A O 1
ATOM 1223 N N . PRO A 1 155 ? -13.509 15.741 0.926 1.00 86.50 155 PRO A N 1
ATOM 1224 C CA . PRO A 1 155 ? -12.456 15.729 1.943 1.00 86.50 155 PRO A CA 1
ATOM 1225 C C . PRO A 1 155 ? -12.515 16.907 2.923 1.00 86.50 155 PRO A C 1
ATOM 1227 O O . PRO A 1 155 ? -12.383 16.725 4.130 1.00 86.50 155 PRO A O 1
ATOM 1230 N N . ALA A 1 156 ? -12.772 18.113 2.407 1.00 89.44 156 ALA A N 1
ATOM 1231 C CA . ALA A 1 156 ? -12.835 19.332 3.208 1.00 89.44 156 ALA A CA 1
ATOM 1232 C C . ALA A 1 156 ? -13.960 19.298 4.253 1.00 89.44 156 ALA A C 1
ATOM 1234 O O . ALA A 1 156 ? -13.741 19.705 5.389 1.00 89.44 156 ALA A O 1
ATOM 1235 N N . GLU A 1 157 ? -15.132 18.768 3.900 1.00 90.56 157 GLU A N 1
ATOM 1236 C CA . GLU A 1 157 ? -16.283 18.707 4.808 1.00 90.56 157 GLU A CA 1
ATOM 1237 C C . GLU A 1 157 ? -16.085 17.649 5.905 1.00 90.56 157 GLU A C 1
ATOM 1239 O O . GLU A 1 157 ? -16.475 17.856 7.053 1.00 90.56 157 GLU A O 1
ATOM 1244 N N . VAL A 1 158 ? -15.425 16.527 5.586 1.00 90.00 158 VAL A N 1
ATOM 1245 C CA . VAL A 1 158 ? -15.034 15.521 6.591 1.00 90.00 158 VAL A CA 1
ATOM 1246 C C . VAL A 1 158 ? -14.038 16.125 7.585 1.00 90.00 158 VAL A C 1
ATOM 1248 O O . VAL A 1 158 ? -14.201 15.970 8.796 1.00 90.00 158 VAL A O 1
ATOM 1251 N N . ILE A 1 159 ? -13.028 16.846 7.090 1.00 92.50 159 ILE A N 1
ATOM 1252 C CA . ILE A 1 159 ? -12.031 17.515 7.936 1.00 92.50 159 ILE A CA 1
ATOM 1253 C C . ILE A 1 159 ? -12.679 18.616 8.783 1.00 92.50 159 ILE A C 1
ATOM 1255 O O . ILE A 1 159 ? -12.341 18.741 9.956 1.00 92.50 159 ILE A O 1
ATOM 1259 N N . GLU A 1 160 ? -13.618 19.387 8.234 1.00 93.44 160 GLU A N 1
ATOM 1260 C CA . GLU A 1 160 ? -14.362 20.406 8.983 1.00 93.44 160 GLU A CA 1
ATOM 1261 C C . GLU A 1 160 ? -15.204 19.782 10.105 1.00 93.44 160 GLU A C 1
ATOM 1263 O O . GLU A 1 160 ? -15.226 20.299 11.221 1.00 93.44 160 GLU A O 1
ATOM 1268 N N . LYS A 1 161 ? -15.854 18.643 9.835 1.00 92.56 161 LYS A N 1
ATOM 1269 C CA . LYS A 1 161 ? -16.721 17.960 10.802 1.00 92.56 161 LYS A CA 1
ATOM 1270 C C . LYS A 1 161 ? -15.952 17.292 11.947 1.00 92.56 161 LYS A C 1
ATOM 1272 O O . LYS A 1 161 ? -16.399 17.373 13.088 1.00 92.56 161 LYS A O 1
ATOM 1277 N N . PHE A 1 162 ? -14.848 16.603 11.655 1.00 92.56 162 PHE A N 1
ATOM 1278 C CA . PHE A 1 162 ? -14.136 15.772 12.643 1.00 92.56 162 PHE A CA 1
ATOM 1279 C C . PHE A 1 162 ? -12.793 16.352 13.103 1.00 92.56 162 PHE A C 1
ATOM 1281 O O . PHE A 1 162 ? -12.279 15.958 14.147 1.00 92.56 162 PHE A O 1
ATOM 1288 N N . GLY A 1 163 ? -12.215 17.284 12.348 1.00 93.81 163 GLY A N 1
ATOM 1289 C CA . GLY A 1 163 ? -10.872 17.810 12.571 1.00 93.81 163 GLY A CA 1
ATOM 1290 C C . GLY A 1 163 ? -9.778 16.948 11.933 1.00 93.81 163 GLY A C 1
ATOM 1291 O O . GLY A 1 163 ? -9.821 15.716 11.955 1.00 93.81 163 GLY A O 1
ATOM 1292 N N . LEU A 1 164 ? -8.749 17.610 11.390 1.00 93.38 164 LEU A N 1
ATOM 1293 C CA . LEU A 1 164 ? -7.638 16.959 10.684 1.00 93.38 164 LEU A CA 1
ATOM 1294 C C . LEU A 1 164 ? -6.919 15.916 11.551 1.00 93.38 164 LEU A C 1
ATOM 1296 O O . LEU A 1 164 ? -6.680 14.798 11.100 1.00 93.38 164 LEU A O 1
ATOM 1300 N N . ASP A 1 165 ? -6.611 16.261 12.803 1.00 91.25 165 ASP A N 1
ATOM 1301 C CA . ASP A 1 165 ? -5.892 15.366 13.714 1.00 91.25 165 ASP A CA 1
ATOM 1302 C C . ASP A 1 165 ? -6.687 14.105 14.058 1.00 91.25 165 ASP A C 1
ATOM 1304 O O . ASP A 1 165 ? -6.104 13.032 14.211 1.00 91.25 165 ASP A O 1
ATOM 1308 N N . TYR A 1 166 ? -8.013 14.207 14.166 1.00 91.88 166 TYR A N 1
ATOM 1309 C CA . TYR A 1 166 ? -8.860 13.051 14.445 1.00 91.88 166 TYR A CA 1
ATOM 1310 C C . TYR A 1 166 ? -8.891 12.098 13.248 1.00 91.88 166 TYR A C 1
ATOM 1312 O O . TYR A 1 166 ? -8.624 10.905 13.399 1.00 91.88 166 TYR A O 1
ATOM 1320 N N . VAL A 1 167 ? -9.138 12.638 12.048 1.00 93.12 167 VAL A N 1
ATOM 1321 C CA . VAL A 1 167 ? -9.152 11.863 10.796 1.00 93.12 167 VAL A CA 1
ATOM 1322 C C . VAL A 1 167 ? -7.802 11.183 10.572 1.00 93.12 167 VAL A C 1
ATOM 1324 O O . VAL A 1 167 ? -7.751 9.983 10.294 1.00 93.12 167 VAL A O 1
ATOM 1327 N N . TRP A 1 168 ? -6.704 11.918 10.769 1.00 93.56 168 TRP A N 1
ATOM 1328 C CA . TRP A 1 168 ? -5.353 11.373 10.685 1.00 93.56 168 TRP A CA 1
ATOM 1329 C C . TRP A 1 168 ? -5.140 10.217 11.666 1.00 93.56 168 TRP A C 1
ATOM 1331 O O . TRP A 1 168 ? -4.700 9.148 11.254 1.00 93.56 168 TRP A O 1
ATOM 1341 N N . ARG A 1 169 ? -5.482 10.388 12.952 1.00 91.44 169 ARG A N 1
ATOM 1342 C CA . ARG A 1 169 ? -5.291 9.345 13.980 1.00 91.44 169 ARG A CA 1
ATOM 1343 C C . ARG A 1 169 ? -6.131 8.097 13.712 1.00 91.44 169 ARG A C 1
ATOM 1345 O O . ARG A 1 169 ? -5.658 6.992 13.968 1.00 91.44 169 ARG A O 1
ATOM 1352 N N . ALA A 1 170 ? -7.342 8.255 13.179 1.00 92.19 170 ALA A N 1
ATOM 1353 C CA . ALA A 1 170 ? -8.190 7.134 12.777 1.00 92.19 170 ALA A CA 1
ATOM 1354 C C . ALA A 1 170 ? -7.533 6.289 11.670 1.00 92.19 170 ALA A C 1
ATOM 1356 O O . ALA A 1 170 ? -7.537 5.057 11.740 1.00 92.19 170 ALA A O 1
ATOM 1357 N N . MET A 1 171 ? -6.926 6.939 10.673 1.00 93.50 171 MET A N 1
ATOM 1358 C CA . MET A 1 171 ? -6.180 6.256 9.609 1.00 93.50 171 MET A CA 1
ATOM 1359 C C . MET A 1 171 ? -4.860 5.669 10.128 1.00 93.50 171 MET A C 1
ATOM 1361 O O . MET A 1 171 ? -4.550 4.508 9.863 1.00 93.50 171 MET A O 1
ATOM 1365 N N . ASP A 1 172 ? -4.115 6.420 10.936 1.00 93.19 172 ASP A N 1
ATOM 1366 C CA . ASP A 1 172 ? -2.854 5.986 11.542 1.00 93.19 172 ASP A CA 1
ATOM 1367 C C . ASP A 1 172 ? -3.022 4.695 12.364 1.00 93.19 172 ASP A C 1
ATOM 1369 O O . ASP A 1 172 ? -2.230 3.759 12.246 1.00 93.19 172 ASP A O 1
ATOM 1373 N N . LEU A 1 173 ? -4.125 4.579 13.111 1.00 91.56 173 LEU A N 1
ATOM 1374 C CA . LEU A 1 173 ? -4.467 3.375 13.874 1.00 91.56 173 LEU A CA 1
ATOM 1375 C C . LEU A 1 173 ? -4.706 2.143 12.981 1.00 91.56 173 LEU A C 1
ATOM 1377 O O . LEU A 1 173 ? -4.457 1.008 13.400 1.00 91.56 173 LEU A O 1
ATOM 1381 N N . MET A 1 174 ? -5.175 2.350 11.749 1.00 93.25 174 MET A N 1
ATOM 1382 C CA . MET A 1 174 ? -5.502 1.282 10.803 1.00 93.25 174 MET A CA 1
ATOM 1383 C C . MET A 1 174 ? -4.379 0.967 9.804 1.00 93.25 174 MET A C 1
ATOM 1385 O O . MET A 1 174 ? -4.465 -0.060 9.126 1.00 93.25 174 MET A O 1
ATOM 1389 N N . LYS A 1 175 ? -3.302 1.766 9.739 1.00 91.69 175 LYS A N 1
ATOM 1390 C CA . LYS A 1 175 ? -2.226 1.648 8.728 1.00 91.69 175 LYS A CA 1
ATOM 1391 C C . LYS A 1 175 ? -1.580 0.261 8.639 1.00 91.69 175 LYS A C 1
ATOM 1393 O O . LYS A 1 175 ? -1.167 -0.171 7.569 1.00 91.69 175 LYS A O 1
ATOM 1398 N N . GLU A 1 176 ? -1.514 -0.459 9.758 1.00 89.12 176 GLU A N 1
ATOM 1399 C CA . GLU A 1 176 ? -0.922 -1.802 9.829 1.00 89.12 176 GLU A CA 1
ATOM 1400 C C . GLU A 1 176 ? -1.822 -2.899 9.246 1.00 89.12 176 GLU A C 1
ATOM 1402 O O . GLU A 1 176 ? -1.355 -4.003 8.954 1.00 89.12 176 GLU A O 1
ATOM 1407 N N . ARG A 1 177 ? -3.115 -2.602 9.083 1.00 89.69 177 ARG A N 1
ATOM 1408 C CA . ARG A 1 177 ? -4.147 -3.537 8.620 1.00 89.69 177 ARG A CA 1
ATOM 1409 C C . ARG A 1 177 ? -4.470 -3.388 7.138 1.00 89.69 177 ARG A C 1
ATOM 1411 O O . ARG A 1 177 ? -5.222 -4.209 6.619 1.00 89.69 177 ARG A O 1
ATOM 1418 N N . VAL A 1 178 ? -3.914 -2.373 6.481 1.00 90.00 178 VAL A N 1
ATOM 1419 C CA . VAL A 1 178 ? -4.160 -2.073 5.071 1.00 90.00 178 VAL A CA 1
ATOM 1420 C C . VAL A 1 178 ? -2.940 -2.389 4.211 1.00 90.00 178 VAL A C 1
ATOM 1422 O O . VAL A 1 178 ? -1.783 -2.199 4.593 1.00 90.00 178 VAL A O 1
ATOM 1425 N N . SER A 1 179 ? -3.212 -2.878 3.010 1.00 86.06 179 SER A N 1
ATOM 1426 C CA . SER A 1 179 ? -2.242 -3.093 1.941 1.00 86.06 179 SER A CA 1
ATOM 1427 C C . SER A 1 179 ? -2.410 -2.112 0.781 1.00 86.06 179 SER A C 1
ATOM 1429 O O . SER A 1 179 ? -1.512 -2.004 -0.052 1.00 86.06 179 SER A O 1
ATOM 1431 N N . ALA A 1 180 ? -3.517 -1.365 0.748 1.00 86.38 180 ALA A N 1
ATOM 1432 C CA . ALA A 1 180 ? -3.790 -0.293 -0.204 1.00 86.38 180 ALA A CA 1
ATOM 1433 C C . ALA A 1 180 ? -4.673 0.792 0.437 1.00 86.38 180 ALA A C 1
ATOM 1435 O O . ALA A 1 180 ? -5.464 0.497 1.328 1.00 86.38 180 ALA A O 1
ATOM 1436 N N . LEU A 1 181 ? -4.573 2.038 -0.038 1.00 89.88 181 LEU A N 1
ATOM 1437 C CA . LEU A 1 181 ? -5.317 3.176 0.525 1.00 89.88 181 LEU A CA 1
ATOM 1438 C C . LEU A 1 181 ? -6.854 3.008 0.511 1.00 89.88 181 LEU A C 1
ATOM 1440 O O . LEU A 1 181 ? -7.473 3.340 1.519 1.00 89.88 181 LEU A O 1
ATOM 1444 N N . PRO A 1 182 ? -7.502 2.435 -0.528 1.00 91.06 182 PRO A N 1
ATOM 1445 C CA . PRO A 1 182 ? -8.954 2.223 -0.501 1.00 91.06 182 PRO A CA 1
ATOM 1446 C C . PRO A 1 182 ? -9.430 1.287 0.625 1.00 91.06 182 PRO A C 1
ATOM 1448 O O . PRO A 1 182 ? -10.583 1.351 1.041 1.00 91.06 182 PRO A O 1
ATOM 1451 N N . GLU A 1 183 ? -8.550 0.431 1.160 1.00 92.00 183 GLU A N 1
ATOM 1452 C CA . GLU A 1 183 ? -8.888 -0.477 2.266 1.00 92.00 183 GLU A CA 1
ATOM 1453 C C . GLU A 1 183 ? -9.112 0.268 3.593 1.00 92.00 183 GLU A C 1
ATOM 1455 O O . GLU A 1 183 ? -9.674 -0.311 4.525 1.00 92.00 183 GLU A O 1
ATOM 1460 N N . PHE A 1 184 ? -8.741 1.554 3.681 1.00 93.69 184 PHE A N 1
ATOM 1461 C CA . PHE A 1 184 ? -9.090 2.394 4.826 1.00 93.69 184 PHE A CA 1
ATOM 1462 C C . PHE A 1 184 ? -10.597 2.563 4.987 1.00 93.69 184 PHE A C 1
ATOM 1464 O O . PHE A 1 184 ? -11.045 2.656 6.122 1.00 93.69 184 PHE A O 1
ATOM 1471 N N . GLY A 1 185 ? -11.382 2.556 3.904 1.00 91.69 185 GLY A N 1
ATOM 1472 C CA . GLY A 1 185 ? -12.823 2.819 3.941 1.00 91.69 185 GLY A CA 1
ATOM 1473 C C . GLY A 1 185 ? -13.544 1.993 5.010 1.00 91.69 185 GLY A C 1
ATOM 1474 O O . GLY A 1 185 ? -13.901 2.540 6.055 1.00 91.69 185 GLY A O 1
ATOM 1475 N N . PRO A 1 186 ? -13.698 0.670 4.825 1.00 89.12 186 PRO A N 1
ATOM 1476 C CA . PRO A 1 186 ? -14.438 -0.173 5.766 1.00 89.12 186 PRO A CA 1
ATOM 1477 C C . PRO A 1 186 ? -13.817 -0.224 7.170 1.00 89.12 186 PRO A C 1
ATOM 1479 O O . PRO A 1 186 ? -14.508 -0.538 8.136 1.00 89.12 186 PRO A O 1
ATOM 1482 N N . LEU A 1 187 ? -12.520 0.067 7.302 1.00 91.06 187 LEU A N 1
ATOM 1483 C CA . LEU A 1 187 ? -11.824 0.069 8.588 1.00 91.06 187 LEU A CA 1
ATOM 1484 C C . LEU A 1 187 ? -12.006 1.383 9.354 1.00 91.06 187 LEU A C 1
ATOM 1486 O O . LEU A 1 187 ? -12.017 1.362 10.582 1.00 91.06 187 LEU A O 1
ATOM 1490 N N . CYS A 1 188 ? -12.154 2.509 8.659 1.00 91.56 188 CYS A N 1
ATOM 1491 C CA . CYS A 1 188 ? -12.232 3.825 9.278 1.00 91.56 188 CYS A CA 1
ATOM 1492 C C . CYS A 1 188 ? -13.669 4.331 9.474 1.00 91.56 188 CYS A C 1
ATOM 1494 O O . CYS A 1 188 ? -13.868 5.183 10.336 1.00 91.56 188 CYS A O 1
ATOM 1496 N N . ILE A 1 189 ? -14.673 3.800 8.758 1.00 89.75 189 ILE A N 1
ATOM 1497 C CA . ILE A 1 189 ? -16.087 4.193 8.957 1.00 89.75 189 ILE A CA 1
ATOM 1498 C C . ILE A 1 189 ? -16.528 4.197 10.431 1.00 89.75 189 ILE A C 1
ATOM 1500 O O . ILE A 1 189 ? -17.177 5.169 10.821 1.00 89.75 189 ILE A O 1
ATOM 1504 N N . PRO A 1 190 ? -16.163 3.216 11.283 1.00 89.06 190 PRO A N 1
ATOM 1505 C CA . PRO A 1 190 ? -16.573 3.222 12.689 1.00 89.06 190 PRO A CA 1
ATOM 1506 C C . PRO A 1 190 ? -16.112 4.439 13.509 1.00 89.06 190 PRO A C 1
ATOM 1508 O O . PRO A 1 190 ? -16.633 4.645 14.600 1.00 89.06 190 PRO A O 1
ATOM 1511 N N . PHE A 1 191 ? -15.145 5.229 13.024 1.00 89.88 191 PHE A N 1
ATOM 1512 C CA . PHE A 1 191 ? -14.732 6.488 13.661 1.00 89.88 191 PHE A CA 1
ATOM 1513 C C . PHE A 1 191 ? -15.570 7.692 13.213 1.00 89.88 191 PHE A C 1
ATOM 1515 O O . PHE A 1 191 ? -15.549 8.727 13.869 1.00 89.88 191 PHE A O 1
ATOM 1522 N N . PHE A 1 192 ? -16.282 7.590 12.090 1.00 88.19 192 PHE A N 1
ATOM 1523 C CA . PHE A 1 192 ? -16.978 8.723 11.473 1.00 88.19 192 PHE A CA 1
ATOM 1524 C C . PHE A 1 192 ? -18.503 8.583 11.491 1.00 88.19 192 PHE A C 1
ATOM 1526 O O . PHE A 1 192 ? -19.212 9.585 11.397 1.00 88.19 192 PHE A O 1
ATOM 1533 N N . ALA A 1 193 ? -19.026 7.362 11.596 1.00 86.81 193 ALA A N 1
ATOM 1534 C CA . ALA A 1 193 ? -20.457 7.095 11.581 1.00 86.81 193 ALA A CA 1
ATOM 1535 C C . ALA A 1 193 ? -20.877 6.202 12.749 1.00 86.81 193 ALA A C 1
ATOM 1537 O O . ALA A 1 193 ? -20.123 5.339 13.206 1.00 86.81 193 ALA A O 1
ATOM 1538 N N . GLU A 1 194 ? -22.112 6.399 13.208 1.00 82.88 194 GLU A N 1
ATOM 1539 C CA . GLU A 1 194 ? -22.725 5.500 14.177 1.00 82.88 194 GLU A CA 1
ATOM 1540 C C . GLU A 1 194 ? -22.951 4.114 13.550 1.00 82.88 194 GLU A C 1
ATOM 1542 O O . GLU A 1 194 ? -23.314 4.012 12.373 1.00 82.88 194 GLU A O 1
ATOM 1547 N N . PRO A 1 195 ? -22.748 3.031 14.315 1.00 80.94 195 PRO A N 1
ATOM 1548 C CA . PRO A 1 195 ? -22.913 1.684 13.798 1.00 80.94 195 PRO A CA 1
ATOM 1549 C C . PRO A 1 195 ? -24.389 1.369 13.534 1.00 80.94 195 PRO A C 1
ATOM 1551 O O . PRO A 1 195 ? -25.258 1.622 14.371 1.00 80.94 195 PRO A O 1
ATOM 1554 N N . ASP A 1 196 ? -24.673 0.713 12.407 1.00 81.06 196 ASP A N 1
ATOM 1555 C CA . ASP A 1 196 ? -26.007 0.183 12.133 1.00 81.06 196 ASP A CA 1
ATOM 1556 C C . ASP A 1 196 ? -26.288 -1.075 12.973 1.00 81.06 196 ASP A C 1
ATOM 1558 O O . ASP A 1 196 ? -25.956 -2.213 12.614 1.00 81.06 196 ASP A O 1
ATOM 1562 N N . LEU A 1 197 ? -26.958 -0.858 14.103 1.00 82.44 197 LEU A N 1
ATOM 1563 C CA . LEU A 1 197 ? -27.396 -1.912 15.018 1.00 82.44 197 LEU A CA 1
ATOM 1564 C C . LEU A 1 197 ? -28.608 -2.707 14.502 1.00 82.44 197 LEU A C 1
ATOM 1566 O O . LEU A 1 197 ? -28.984 -3.711 15.114 1.00 82.44 197 LEU A O 1
ATOM 1570 N N . SER A 1 198 ? -29.244 -2.276 13.410 1.00 82.81 198 SER A N 1
ATOM 1571 C CA . SER A 1 198 ? -30.391 -2.970 12.814 1.00 82.81 198 SER A CA 1
ATOM 1572 C C . SER A 1 198 ? -29.982 -4.079 11.841 1.00 82.81 198 SER A C 1
ATOM 1574 O O . SER A 1 198 ? -30.784 -4.974 11.563 1.00 82.81 198 SER A O 1
ATOM 1576 N N . SER A 1 199 ? -28.728 -4.062 11.377 1.00 84.12 199 SER A N 1
ATOM 1577 C CA . SER A 1 199 ? -28.185 -5.069 10.469 1.00 84.12 199 SER A CA 1
ATOM 1578 C C . SER A 1 199 ? -28.275 -6.491 11.039 1.00 84.12 199 SER A C 1
ATOM 1580 O O . SER A 1 199 ? -28.141 -6.719 12.245 1.00 84.12 199 SER A O 1
ATOM 1582 N N . SER A 1 200 ? -28.460 -7.483 10.160 1.00 87.75 200 SER A N 1
ATOM 1583 C CA . SER A 1 200 ? -28.504 -8.899 10.558 1.00 87.75 200 SER A CA 1
ATOM 1584 C C . SER A 1 200 ? -27.233 -9.324 11.293 1.00 87.75 200 SER A C 1
ATOM 1586 O O . SER A 1 200 ? -27.309 -9.980 12.326 1.00 87.75 200 SER A O 1
ATOM 1588 N N . LEU A 1 201 ? -26.070 -8.862 10.821 1.00 79.50 201 LEU A N 1
ATOM 1589 C CA . LEU A 1 201 ? -24.785 -9.094 11.472 1.00 79.50 201 LEU A CA 1
ATOM 1590 C C . LEU A 1 201 ? -24.757 -8.530 12.900 1.00 79.50 201 LEU A C 1
ATOM 1592 O O . LEU A 1 201 ? -24.295 -9.215 13.811 1.00 79.50 201 LEU A O 1
ATOM 1596 N N . ALA A 1 202 ? -25.251 -7.307 13.121 1.00 78.56 202 ALA A N 1
ATOM 1597 C CA . ALA A 1 202 ? -25.298 -6.718 14.457 1.00 78.56 202 ALA A CA 1
ATOM 1598 C C . ALA A 1 202 ? -26.232 -7.498 15.395 1.00 78.56 202 ALA A C 1
ATOM 1600 O O . ALA A 1 202 ? -25.888 -7.708 16.559 1.00 78.56 202 ALA A O 1
ATOM 1601 N N . GLN A 1 203 ? -27.373 -7.984 14.895 1.00 84.31 203 GLN A N 1
ATOM 1602 C CA . GLN A 1 203 ? -28.287 -8.830 15.672 1.00 84.31 203 GLN A CA 1
ATOM 1603 C C . GLN A 1 203 ? -27.659 -10.189 16.019 1.00 84.31 203 GLN A C 1
ATOM 1605 O O . GLN A 1 203 ? -27.764 -10.633 17.164 1.00 84.31 203 GLN A O 1
ATOM 1610 N N . ASP A 1 204 ? -26.935 -10.807 15.083 1.00 83.25 204 ASP A N 1
ATOM 1611 C CA . ASP A 1 204 ? -26.211 -12.061 15.318 1.00 83.25 204 ASP A CA 1
ATOM 1612 C C . ASP A 1 204 ? -25.087 -11.880 16.352 1.00 83.25 204 ASP A C 1
ATOM 1614 O O . ASP A 1 204 ? -24.918 -12.701 17.258 1.00 83.25 204 ASP A O 1
ATOM 1618 N N . MET A 1 205 ? -24.327 -10.783 16.262 1.00 78.56 205 MET A N 1
ATOM 1619 C CA . MET A 1 205 ? -23.297 -10.438 17.249 1.00 78.56 205 MET A CA 1
ATOM 1620 C C . MET A 1 205 ? -23.905 -10.145 18.619 1.00 78.56 205 MET A C 1
ATOM 1622 O O . MET A 1 205 ? -23.391 -10.634 19.626 1.00 78.56 205 MET A O 1
ATOM 1626 N N . LYS A 1 206 ? -25.030 -9.427 18.669 1.00 78.69 206 LYS A N 1
ATOM 1627 C CA . LYS A 1 206 ? -25.780 -9.195 19.905 1.00 78.69 206 LYS A CA 1
ATOM 1628 C C . LYS A 1 206 ? -26.213 -10.513 20.541 1.00 78.69 206 LYS A C 1
ATOM 1630 O O . LYS A 1 206 ? -25.942 -10.718 21.715 1.00 78.69 206 LYS A O 1
ATOM 1635 N N . ALA A 1 207 ? -26.796 -11.434 19.779 1.00 78.69 207 ALA A N 1
ATOM 1636 C CA . ALA A 1 207 ? -27.206 -12.739 20.298 1.00 78.69 207 ALA A CA 1
ATOM 1637 C C . ALA A 1 207 ? -26.023 -13.595 20.788 1.00 78.69 207 ALA A C 1
ATOM 1639 O O . ALA A 1 207 ? -26.172 -14.391 21.712 1.00 78.69 207 ALA A O 1
ATOM 1640 N N . LYS A 1 208 ? -24.847 -13.440 20.170 1.00 80.69 208 LYS A N 1
ATOM 1641 C CA . LYS A 1 208 ? -23.640 -14.197 20.521 1.00 80.69 208 LYS A CA 1
ATOM 1642 C C . LYS A 1 208 ? -22.936 -13.677 21.775 1.00 80.69 208 LYS A C 1
ATOM 1644 O O . LYS A 1 208 ? -22.301 -14.466 22.472 1.00 80.69 208 LYS A O 1
ATOM 1649 N N . TYR A 1 209 ? -22.985 -12.370 22.011 1.00 73.94 209 TYR A N 1
ATOM 1650 C CA . TYR A 1 209 ? -22.109 -11.707 22.976 1.00 73.94 209 TYR A CA 1
ATOM 1651 C C . TYR A 1 209 ? -22.830 -10.912 24.067 1.00 73.94 209 TYR A C 1
ATOM 1653 O O . TYR A 1 209 ? -22.181 -10.528 25.036 1.00 73.94 209 TYR A O 1
ATOM 1661 N N . ILE A 1 210 ? -24.132 -10.652 23.925 1.00 76.81 210 ILE A N 1
ATOM 1662 C CA . ILE A 1 210 ? -24.926 -9.908 24.906 1.00 76.81 210 ILE A CA 1
ATOM 1663 C C . ILE A 1 210 ? -25.817 -10.890 25.665 1.00 76.81 210 ILE A C 1
ATOM 1665 O O . ILE A 1 210 ? -26.656 -11.573 25.078 1.00 76.81 210 ILE A O 1
ATOM 1669 N N . ASP A 1 211 ? -25.648 -10.913 26.983 1.00 80.62 211 ASP A N 1
ATOM 1670 C CA . ASP A 1 211 ? -26.477 -11.656 27.931 1.00 80.62 211 ASP A CA 1
ATOM 1671 C C . ASP A 1 211 ? -27.274 -10.716 28.858 1.00 80.62 211 ASP A C 1
ATOM 1673 O O . ASP A 1 211 ? -27.206 -9.490 28.748 1.00 80.62 211 ASP A O 1
ATOM 1677 N N . GLU A 1 212 ? -28.033 -11.293 29.792 1.00 80.00 212 GLU A N 1
ATOM 1678 C CA . GLU A 1 212 ? -28.869 -10.560 30.756 1.00 80.00 212 GLU A CA 1
ATOM 1679 C C . GLU A 1 212 ? -28.065 -9.640 31.691 1.00 80.00 212 GLU A C 1
ATOM 1681 O O . GLU A 1 212 ? -28.598 -8.650 32.184 1.00 80.00 212 GLU A O 1
ATOM 1686 N N . THR A 1 213 ? -26.778 -9.927 31.914 1.00 77.62 213 THR A N 1
ATOM 1687 C CA . THR A 1 213 ? -25.904 -9.144 32.805 1.00 77.62 213 THR A CA 1
ATOM 1688 C C . THR A 1 213 ? -25.153 -8.030 32.082 1.00 77.62 213 THR A C 1
ATOM 1690 O O . THR A 1 213 ? -24.639 -7.104 32.709 1.00 77.62 213 THR A O 1
ATOM 1693 N N . THR A 1 214 ? -25.092 -8.094 30.753 1.00 74.94 214 THR A N 1
ATOM 1694 C CA . THR A 1 214 ? -24.321 -7.169 29.920 1.00 74.94 214 THR A CA 1
ATOM 1695 C C . THR A 1 214 ? -24.776 -5.703 30.044 1.00 74.94 214 THR A C 1
ATOM 1697 O O . THR A 1 214 ? -23.904 -4.841 30.150 1.00 74.94 214 THR A O 1
ATOM 1700 N N . PRO A 1 215 ? -26.084 -5.363 30.093 1.00 79.94 215 PRO A N 1
ATOM 1701 C CA . PRO A 1 215 ? -26.521 -3.970 30.230 1.00 79.94 215 PRO A CA 1
ATOM 1702 C C . PRO A 1 215 ? -26.051 -3.297 31.526 1.00 79.94 215 PRO A C 1
ATOM 1704 O O . PRO A 1 215 ? -25.634 -2.140 31.494 1.00 79.94 215 PRO A O 1
ATOM 1707 N N . GLU A 1 216 ? -26.077 -4.019 32.650 1.00 81.12 216 GLU A N 1
ATOM 1708 C CA . GLU A 1 216 ? -25.596 -3.509 33.942 1.00 81.12 216 GLU A CA 1
ATOM 1709 C C . GLU A 1 216 ? -24.083 -3.269 33.905 1.00 81.12 216 GLU A C 1
ATOM 1711 O O . GLU A 1 216 ? -23.606 -2.212 34.308 1.00 81.12 216 GLU A O 1
ATOM 1716 N N . LEU A 1 217 ? -23.328 -4.208 33.323 1.00 79.00 217 LEU A N 1
ATOM 1717 C CA . LEU A 1 217 ? -21.879 -4.081 33.167 1.00 79.00 217 LEU A CA 1
ATOM 1718 C C . LEU A 1 217 ? -21.486 -2.876 32.308 1.00 79.00 217 LEU A C 1
ATOM 1720 O O . LEU A 1 217 ? -20.559 -2.147 32.656 1.00 79.00 217 LEU A O 1
ATOM 1724 N N . VAL A 1 218 ? -22.190 -2.654 31.197 1.00 77.62 218 VAL A N 1
ATOM 1725 C CA . VAL A 1 218 ? -21.952 -1.490 30.334 1.00 77.62 218 VAL A CA 1
ATOM 1726 C C . VAL A 1 218 ? -22.271 -0.197 31.084 1.00 77.62 218 VAL A C 1
ATOM 1728 O O . VAL A 1 218 ? -21.483 0.745 31.017 1.00 77.62 218 VAL A O 1
ATOM 1731 N N . ALA A 1 219 ? -23.370 -0.150 31.843 1.00 81.81 219 ALA A N 1
ATOM 1732 C CA . ALA A 1 219 ? -23.727 1.021 32.643 1.00 81.81 219 ALA A CA 1
ATOM 1733 C C . ALA A 1 219 ? -22.656 1.354 33.698 1.00 81.81 219 ALA A C 1
ATOM 1735 O O . ALA A 1 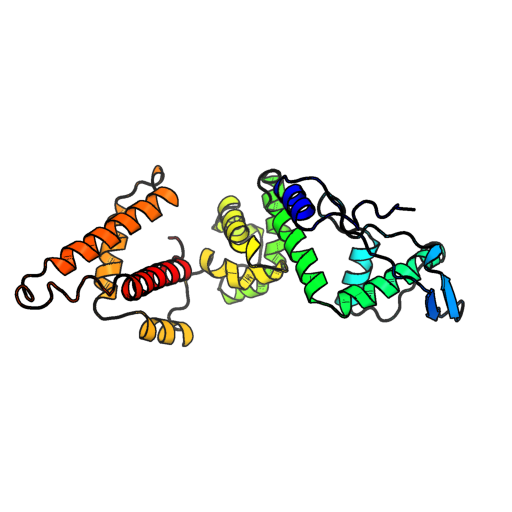219 ? -22.270 2.519 33.827 1.00 81.81 219 ALA A O 1
ATOM 1736 N N . ASP A 1 220 ? -22.121 0.342 34.385 1.00 81.56 220 ASP A N 1
ATOM 1737 C CA . ASP A 1 220 ? -21.046 0.507 35.368 1.00 81.56 220 ASP A CA 1
ATOM 1738 C C . ASP A 1 220 ? -19.758 1.037 34.727 1.00 81.56 220 ASP A C 1
ATOM 1740 O O . ASP A 1 220 ? -19.126 1.960 35.251 1.00 81.56 220 ASP A O 1
ATOM 1744 N N . VAL A 1 221 ? -19.356 0.486 33.576 1.00 80.44 221 VAL A N 1
ATOM 1745 C CA . VAL A 1 221 ? -18.187 0.976 32.829 1.00 80.44 221 VAL A CA 1
ATOM 1746 C C . VAL A 1 221 ? -18.402 2.423 32.401 1.00 80.44 221 VAL A C 1
ATOM 1748 O O . VAL A 1 221 ? -17.540 3.265 32.650 1.00 80.44 221 VAL A O 1
ATOM 1751 N N . CYS A 1 222 ? -19.559 2.743 31.820 1.00 81.44 222 CYS A N 1
ATOM 1752 C CA . CYS A 1 222 ? -19.886 4.104 31.406 1.00 81.44 222 CYS A CA 1
ATOM 1753 C C . CYS A 1 222 ? -19.869 5.088 32.582 1.00 81.44 222 CYS A C 1
ATOM 1755 O O . CYS A 1 222 ? -19.399 6.210 32.410 1.00 81.44 222 CYS A O 1
ATOM 1757 N N . SER A 1 223 ? -20.333 4.691 33.771 1.00 83.50 223 SER A N 1
ATOM 1758 C CA . SER A 1 223 ? -20.258 5.539 34.966 1.00 83.50 223 SER A CA 1
ATOM 1759 C C . SER A 1 223 ? -18.810 5.825 35.360 1.00 83.50 223 SER A C 1
ATOM 1761 O O . SER A 1 223 ? -18.447 6.983 35.526 1.00 83.50 223 SER A O 1
ATOM 1763 N N . ASN A 1 224 ? -17.962 4.793 35.431 1.00 79.12 224 ASN A N 1
ATOM 1764 C CA . ASN A 1 224 ? -16.548 4.957 35.788 1.00 79.12 224 ASN A CA 1
ATOM 1765 C C . ASN A 1 224 ? -15.768 5.802 34.770 1.00 79.12 224 ASN A C 1
ATOM 1767 O O . ASN A 1 224 ? -14.794 6.461 35.126 1.00 79.12 224 ASN A O 1
ATOM 1771 N N . LEU A 1 225 ? -16.166 5.758 33.496 1.00 79.69 225 LEU A N 1
ATOM 1772 C CA . LEU A 1 225 ? -15.540 6.548 32.439 1.00 79.69 225 LEU A CA 1
ATOM 1773 C C . LEU A 1 225 ? -15.993 8.010 32.447 1.00 79.69 225 LEU A C 1
ATOM 1775 O O . LEU A 1 225 ? -15.179 8.880 32.156 1.00 79.69 225 LEU A O 1
ATOM 1779 N N . ARG A 1 226 ? -17.252 8.294 32.805 1.00 82.06 226 ARG A N 1
ATOM 1780 C CA . ARG A 1 226 ? -17.777 9.670 32.907 1.00 82.06 226 ARG A CA 1
ATOM 1781 C C . ARG A 1 226 ? -17.117 10.495 34.009 1.00 82.06 226 ARG A C 1
ATOM 1783 O O . ARG A 1 226 ? -17.151 11.716 33.937 1.00 82.06 226 ARG A O 1
ATOM 1790 N N . ASP A 1 227 ? -16.522 9.837 34.998 1.00 79.44 227 ASP A N 1
ATOM 1791 C CA . ASP A 1 227 ? -15.817 10.500 36.097 1.00 79.44 227 ASP A CA 1
ATOM 1792 C C . ASP A 1 227 ? -14.389 10.944 35.718 1.00 79.44 227 ASP A C 1
ATOM 1794 O O . ASP A 1 227 ? -13.711 11.603 36.511 1.00 79.44 227 ASP A O 1
ATOM 1798 N N . LEU A 1 228 ? -13.906 10.590 34.520 1.00 80.19 228 LEU A N 1
ATOM 1799 C CA . LEU A 1 228 ? -12.617 11.056 34.011 1.00 80.19 228 LEU A CA 1
ATOM 1800 C C . LEU A 1 228 ? -12.742 12.473 33.444 1.00 80.19 228 LEU A C 1
ATOM 1802 O O . LEU A 1 228 ? -13.681 12.783 32.717 1.00 80.19 228 LEU A O 1
ATOM 1806 N N . SER A 1 229 ? -11.759 13.323 33.742 1.00 80.62 229 SER A N 1
ATOM 1807 C CA . SER A 1 229 ? -11.597 14.600 33.046 1.00 80.62 229 SER A CA 1
ATOM 1808 C C . SER A 1 229 ? -11.050 14.389 31.632 1.00 80.62 229 SER A C 1
ATOM 1810 O O . SER A 1 229 ? -10.396 13.380 31.358 1.00 80.62 229 SER A O 1
ATOM 1812 N N . ASP A 1 230 ? -11.234 15.382 30.759 1.00 76.31 230 ASP A N 1
ATOM 1813 C CA . ASP A 1 230 ? -10.712 15.357 29.385 1.00 76.31 230 ASP A CA 1
ATOM 1814 C C . ASP A 1 230 ? -9.185 15.145 29.337 1.00 76.31 230 ASP A C 1
ATOM 1816 O O . ASP A 1 230 ? -8.681 14.405 28.496 1.00 76.31 230 ASP A O 1
ATOM 1820 N N . GLU A 1 231 ? -8.434 15.721 30.286 1.00 75.00 231 GLU A N 1
ATOM 1821 C CA . GLU A 1 231 ? -6.976 15.527 30.401 1.00 75.00 231 GLU A CA 1
ATOM 1822 C C . GLU A 1 231 ? -6.590 14.087 30.774 1.00 75.00 231 GLU A C 1
ATOM 1824 O O . GLU A 1 231 ? -5.529 13.589 30.388 1.00 75.00 231 GLU A O 1
ATOM 1829 N N . ASP A 1 232 ? -7.457 13.397 31.515 1.00 75.81 232 ASP A N 1
ATOM 1830 C CA . ASP A 1 232 ? -7.259 12.011 31.920 1.00 75.81 232 ASP A CA 1
ATOM 1831 C C . ASP A 1 232 ? -7.802 11.012 30.885 1.00 75.81 232 ASP A C 1
ATOM 1833 O O . ASP A 1 232 ? -7.548 9.808 31.019 1.00 75.81 232 ASP A O 1
ATOM 1837 N N . PHE A 1 233 ? -8.470 11.474 29.820 1.00 74.38 233 PHE A N 1
ATOM 1838 C CA . PHE A 1 233 ? -8.999 10.645 28.734 1.00 74.38 233 PHE A CA 1
ATOM 1839 C C . PHE A 1 233 ? -7.896 10.210 27.752 1.00 74.38 233 PHE A C 1
ATOM 1841 O O . PHE A 1 233 ? -7.884 10.503 26.558 1.00 74.38 233 PHE A O 1
ATOM 1848 N N . THR A 1 234 ? -6.912 9.483 28.282 1.00 77.31 234 THR A N 1
ATOM 1849 C CA . THR A 1 234 ? -5.788 8.924 27.523 1.00 77.31 234 THR A CA 1
ATOM 1850 C C . THR A 1 234 ? -5.899 7.402 27.427 1.00 77.31 234 THR A C 1
ATOM 1852 O O . THR A 1 234 ? -6.399 6.768 28.363 1.00 77.31 234 THR A O 1
ATOM 1855 N N . PRO A 1 235 ? -5.359 6.758 26.371 1.00 74.75 235 PRO A N 1
ATOM 1856 C CA . PRO A 1 235 ? -5.415 5.298 26.228 1.00 74.75 235 PRO A CA 1
ATOM 1857 C C . PRO A 1 235 ? -4.865 4.539 27.447 1.00 74.75 235 PRO A C 1
ATOM 1859 O O . PRO A 1 235 ? -5.383 3.491 27.831 1.00 74.75 235 PRO A O 1
ATOM 1862 N N . VAL A 1 236 ? -3.829 5.085 28.094 1.00 77.38 236 VAL A N 1
ATOM 1863 C CA . VAL A 1 236 ? -3.191 4.491 29.279 1.00 77.38 236 VAL A CA 1
ATOM 1864 C C . VAL A 1 236 ? -4.120 4.535 30.492 1.00 77.38 236 VAL A C 1
ATOM 1866 O O . VAL A 1 236 ? -4.309 3.515 31.162 1.00 77.38 236 VAL A O 1
ATOM 1869 N N . ARG A 1 237 ? -4.711 5.702 30.777 1.00 78.44 237 ARG A N 1
ATOM 1870 C CA . ARG A 1 237 ? -5.677 5.880 31.871 1.00 78.44 237 ARG A CA 1
ATOM 1871 C C . ARG A 1 237 ? -6.933 5.054 31.629 1.00 78.44 237 ARG A C 1
ATOM 1873 O O . ARG A 1 237 ? -7.335 4.318 32.527 1.00 78.44 237 ARG A O 1
ATOM 1880 N N . PHE A 1 238 ? -7.472 5.094 30.414 1.00 77.81 238 PHE A N 1
ATOM 1881 C CA . PHE A 1 238 ? -8.648 4.329 30.007 1.00 77.81 238 PHE A CA 1
ATOM 1882 C C . PHE A 1 238 ? -8.453 2.829 30.261 1.00 77.81 238 PHE A C 1
ATOM 1884 O O . PHE A 1 238 ? -9.227 2.196 30.981 1.00 77.81 238 PHE A O 1
ATOM 1891 N N . ARG A 1 239 ? -7.336 2.266 29.780 1.00 78.06 239 ARG A N 1
ATOM 1892 C CA . ARG A 1 239 ? -6.999 0.852 29.997 1.00 78.06 239 ARG A CA 1
ATOM 1893 C C . ARG A 1 239 ? -6.814 0.515 31.475 1.00 78.06 239 ARG A C 1
ATOM 1895 O O . ARG A 1 239 ? -7.194 -0.567 31.918 1.00 78.06 239 ARG A O 1
ATOM 1902 N N . ARG A 1 240 ? -6.234 1.427 32.257 1.00 78.44 240 ARG A N 1
ATOM 1903 C CA . ARG A 1 240 ? -6.055 1.240 33.701 1.00 78.44 240 ARG A CA 1
ATOM 1904 C C . ARG A 1 240 ? -7.395 1.185 34.435 1.00 78.44 240 ARG A C 1
ATOM 1906 O O . ARG A 1 240 ? -7.566 0.292 35.259 1.00 78.44 240 ARG A O 1
ATOM 1913 N N . VAL A 1 241 ? -8.324 2.090 34.129 1.00 77.00 241 VAL A N 1
ATOM 1914 C CA . VAL A 1 241 ? -9.671 2.108 34.727 1.00 77.00 241 VAL A CA 1
ATOM 1915 C C . VAL A 1 241 ? -10.411 0.812 34.409 1.00 77.00 241 VAL A C 1
ATOM 1917 O O . VAL A 1 241 ? -10.896 0.152 35.326 1.00 77.00 241 VAL A O 1
ATOM 1920 N N . LEU A 1 242 ? -10.392 0.373 33.148 1.00 76.31 242 LEU A N 1
ATOM 1921 C CA . LEU A 1 242 ? -11.021 -0.888 32.742 1.00 76.31 242 LEU A CA 1
ATOM 1922 C C . LEU A 1 242 ? -10.404 -2.120 33.417 1.00 76.31 242 LEU A C 1
ATOM 1924 O O . LEU A 1 242 ? -11.124 -3.026 33.837 1.00 76.31 242 LEU A O 1
ATOM 1928 N N . ASN A 1 243 ? -9.078 -2.157 33.571 1.00 76.69 243 ASN A N 1
ATOM 1929 C CA . ASN A 1 243 ? -8.396 -3.250 34.268 1.00 76.69 243 ASN A CA 1
ATOM 1930 C C . ASN A 1 243 ? -8.736 -3.293 35.767 1.00 76.69 243 ASN A C 1
ATOM 1932 O O . ASN A 1 243 ? -8.930 -4.370 36.333 1.00 76.69 243 ASN A O 1
ATOM 1936 N N . ILE A 1 244 ? -8.816 -2.136 36.426 1.00 74.12 244 ILE A N 1
ATOM 1937 C CA . ILE A 1 244 ? -9.193 -2.051 37.846 1.00 74.12 244 ILE A CA 1
ATOM 1938 C C . ILE A 1 244 ? -10.656 -2.467 38.031 1.00 74.12 244 ILE A C 1
ATOM 1940 O O . ILE A 1 244 ? -10.978 -3.241 38.932 1.00 74.12 244 ILE A O 1
ATOM 1944 N N . TRP A 1 245 ? -11.538 -2.001 37.151 1.00 74.31 245 TRP A N 1
ATOM 1945 C CA . TRP A 1 245 ? -12.945 -2.374 37.181 1.00 74.31 245 TRP A CA 1
ATOM 1946 C C . TRP A 1 245 ? -13.141 -3.882 36.959 1.00 74.31 245 TRP A C 1
ATOM 1948 O O . TRP A 1 245 ? -13.797 -4.533 37.771 1.00 74.31 245 TRP A O 1
ATOM 1958 N N . SER A 1 246 ? -12.497 -4.476 35.946 1.00 70.62 246 SER A N 1
ATOM 1959 C CA . SER A 1 246 ? -12.636 -5.914 35.656 1.00 70.62 246 SER A CA 1
ATOM 1960 C C . SER A 1 246 ? -12.115 -6.802 36.791 1.00 70.62 246 SER A C 1
ATOM 1962 O O . SER A 1 246 ? -12.733 -7.813 37.131 1.00 70.62 246 SER A O 1
ATOM 1964 N N . THR A 1 247 ? -11.015 -6.406 37.437 1.00 68.00 247 THR A N 1
ATOM 1965 C CA . THR A 1 247 ? -10.472 -7.117 38.607 1.00 68.00 247 THR A CA 1
ATOM 1966 C C . THR A 1 247 ? -11.370 -6.989 39.843 1.00 68.00 247 THR A C 1
ATOM 1968 O O . THR A 1 247 ? -11.578 -7.983 40.541 1.00 68.00 247 THR A O 1
ATOM 1971 N N . SER A 1 248 ? -11.967 -5.818 40.085 1.00 62.88 248 SER A N 1
ATOM 1972 C CA . SER A 1 248 ? -12.947 -5.595 41.163 1.00 62.88 248 SER A CA 1
ATOM 1973 C C . SER A 1 248 ? -14.246 -6.389 40.954 1.00 62.88 248 SER A C 1
ATOM 1975 O O . SER A 1 248 ? -14.774 -7.016 41.879 1.00 62.88 248 SER A O 1
ATOM 1977 N N . LEU A 1 249 ? -14.735 -6.443 39.714 1.00 65.31 249 LEU A N 1
ATOM 1978 C CA . LEU A 1 249 ? -15.912 -7.216 39.327 1.00 65.31 249 LEU A CA 1
ATOM 1979 C C . LEU A 1 249 ? -15.690 -8.730 39.513 1.00 65.31 249 LEU A C 1
ATOM 1981 O O . LEU A 1 249 ? -16.549 -9.436 40.045 1.00 65.31 249 LEU A O 1
ATOM 1985 N N . ALA A 1 250 ? -14.510 -9.233 39.139 1.00 59.62 250 ALA A N 1
ATOM 1986 C CA . ALA A 1 250 ? -14.133 -10.626 39.373 1.00 59.62 250 ALA A CA 1
ATOM 1987 C C . ALA A 1 250 ? -14.074 -10.965 40.876 1.00 59.62 250 ALA A C 1
ATOM 1989 O O . ALA A 1 250 ? -14.506 -12.045 41.286 1.00 59.62 250 ALA A O 1
ATOM 1990 N N . TYR A 1 251 ? -13.577 -10.039 41.703 1.00 50.53 251 TYR A N 1
ATOM 1991 C CA . TYR A 1 251 ? -13.457 -10.218 43.152 1.00 50.53 251 TYR A CA 1
ATOM 1992 C C . TYR A 1 251 ? -14.814 -10.165 43.878 1.00 50.53 251 TYR A C 1
ATOM 1994 O O . TYR A 1 251 ? -15.103 -11.033 44.701 1.00 50.53 251 TYR A O 1
ATOM 2002 N N . SER A 1 252 ? -15.685 -9.210 43.538 1.00 49.69 252 SER A N 1
ATOM 2003 C CA . SER A 1 252 ? -17.034 -9.078 44.121 1.00 49.69 252 SER A CA 1
ATOM 2004 C C . SER A 1 252 ? -17.938 -10.276 43.806 1.00 49.69 252 SER A C 1
ATOM 2006 O O . SER A 1 252 ? -18.634 -10.770 44.693 1.00 49.69 252 SER A O 1
ATOM 2008 N N . ARG A 1 253 ? -17.853 -10.830 42.589 1.00 48.88 253 ARG A N 1
ATOM 2009 C CA . ARG A 1 253 ? -18.574 -12.057 42.199 1.00 48.88 253 ARG A CA 1
ATOM 2010 C C . ARG A 1 253 ? -18.013 -13.338 42.834 1.00 48.88 253 ARG A C 1
ATOM 2012 O O . ARG A 1 253 ? -18.713 -14.341 42.885 1.00 48.88 253 ARG A O 1
ATOM 2019 N N . CYS A 1 254 ? -16.784 -13.322 43.358 1.00 38.38 254 CYS A N 1
ATOM 2020 C CA . CYS A 1 254 ? -16.263 -14.413 44.194 1.00 38.38 254 CYS A CA 1
ATOM 2021 C C . CYS A 1 254 ? -16.739 -14.324 45.656 1.00 38.38 254 CYS A C 1
ATOM 2023 O O . CYS A 1 254 ? -16.631 -15.304 46.391 1.00 38.38 254 CYS A O 1
ATOM 2025 N N . LEU A 1 255 ? -17.257 -13.168 46.084 1.00 31.42 255 LEU A N 1
ATOM 2026 C CA . LEU A 1 255 ? -17.671 -12.892 47.462 1.00 31.42 255 LEU A CA 1
ATOM 2027 C C . LEU A 1 255 ? -19.190 -12.988 47.685 1.00 31.42 255 LEU A C 1
ATOM 2029 O O . LEU A 1 255 ? -19.641 -12.815 48.818 1.00 31.42 255 LEU A O 1
ATOM 2033 N N . THR A 1 256 ? -19.991 -13.292 46.657 1.00 29.14 256 THR A N 1
ATOM 2034 C CA . THR A 1 256 ? -21.439 -13.497 46.824 1.00 29.14 256 THR A CA 1
ATOM 2035 C C . THR A 1 256 ? -21.721 -14.690 47.759 1.00 29.14 256 THR A C 1
ATOM 2037 O O . THR A 1 256 ? -21.279 -15.808 47.473 1.00 29.14 256 THR A O 1
ATOM 2040 N N . PRO A 1 257 ? -22.454 -14.494 48.874 1.00 30.38 257 PRO A N 1
ATOM 2041 C CA . PRO A 1 257 ? -22.585 -15.467 49.963 1.00 30.38 257 PRO A CA 1
ATOM 2042 C C . PRO A 1 257 ? -23.622 -16.565 49.661 1.00 30.38 257 PRO A C 1
ATOM 2044 O O . PRO A 1 257 ? -24.643 -16.677 50.332 1.00 30.38 257 PRO A O 1
ATOM 2047 N N . GLY A 1 258 ? -23.358 -17.386 48.640 1.00 31.92 258 GLY A N 1
ATOM 2048 C CA . GLY A 1 258 ? -24.208 -18.525 48.256 1.00 31.92 258 GLY A CA 1
ATOM 2049 C C . GLY A 1 258 ? -23.476 -19.854 48.044 1.00 31.92 258 GLY A C 1
ATOM 2050 O O . GLY A 1 258 ? -24.111 -20.901 48.027 1.00 31.92 258 GLY A O 1
ATOM 2051 N N . SER A 1 259 ? -22.146 -19.855 47.934 1.00 31.34 259 SER A N 1
ATOM 2052 C CA . SER A 1 259 ? -21.358 -21.059 47.618 1.00 31.34 259 SER A CA 1
ATOM 2053 C C . SER A 1 259 ? -20.203 -21.284 48.598 1.00 31.34 259 SER A C 1
ATOM 2055 O O . SER A 1 259 ? -19.114 -21.713 48.219 1.00 31.34 259 SER A O 1
ATOM 2057 N N . TYR A 1 260 ? -20.428 -20.996 49.884 1.00 29.47 260 TYR A N 1
ATOM 2058 C CA . TYR A 1 260 ? -19.385 -21.087 50.912 1.00 29.47 260 TYR A CA 1
ATOM 2059 C C . TYR A 1 260 ? -18.997 -22.528 51.296 1.00 29.47 260 TYR A C 1
ATOM 2061 O O . TYR A 1 260 ? -18.038 -22.716 52.039 1.00 29.47 260 TYR A O 1
ATOM 2069 N N . HIS A 1 261 ? -19.684 -23.562 50.796 1.00 32.53 261 HIS A N 1
ATOM 2070 C CA . HIS A 1 261 ? -19.382 -24.968 51.096 1.00 32.53 261 HIS A CA 1
ATOM 2071 C C . HIS A 1 261 ? -19.491 -25.852 49.843 1.00 32.53 261 HIS A C 1
ATOM 2073 O O . HIS A 1 261 ? -20.508 -26.504 49.655 1.00 32.53 261 HIS A O 1
ATOM 2079 N N . GLN A 1 262 ? -18.447 -25.868 48.994 1.00 28.14 262 GLN A N 1
ATOM 2080 C CA . GLN A 1 262 ? -17.878 -27.100 48.388 1.00 28.14 262 GLN A CA 1
ATOM 2081 C C . GLN A 1 262 ? -16.783 -26.870 47.324 1.00 28.14 262 GLN A C 1
ATOM 2083 O O . GLN A 1 262 ? -16.078 -27.816 46.990 1.00 28.14 262 GLN A O 1
ATOM 2088 N N . GLU A 1 263 ? -16.539 -25.652 46.829 1.00 27.50 263 GLU A N 1
ATOM 2089 C CA . GLU A 1 263 ? -15.640 -25.458 45.669 1.00 27.50 263 GLU A CA 1
ATOM 2090 C C . GLU A 1 263 ? -14.242 -24.886 45.971 1.00 27.50 263 GLU A C 1
ATOM 2092 O O . GLU A 1 263 ? -13.553 -24.392 45.077 1.00 27.50 263 GLU A O 1
ATOM 2097 N N . HIS A 1 264 ? -13.740 -25.017 47.201 1.00 28.25 264 HIS A N 1
ATOM 2098 C CA . HIS A 1 264 ? -12.403 -24.510 47.553 1.00 28.25 264 HIS A CA 1
ATOM 2099 C C . HIS A 1 264 ? -11.227 -25.207 46.829 1.00 28.25 264 HIS A C 1
ATOM 2101 O O . HIS A 1 264 ? -10.092 -24.737 46.917 1.00 28.25 264 HIS A O 1
ATOM 2107 N N . GLN A 1 265 ? -11.470 -26.285 46.071 1.00 29.80 265 GLN A N 1
ATOM 2108 C CA . GLN A 1 265 ? -10.446 -26.976 45.269 1.00 29.80 265 GLN A CA 1
ATOM 2109 C C . GLN A 1 265 ? -10.642 -26.879 43.741 1.00 29.80 265 GLN A C 1
ATOM 2111 O O . GLN A 1 265 ? -9.705 -27.165 42.998 1.00 29.80 265 GLN A O 1
ATOM 2116 N N . SER A 1 266 ? -11.800 -26.412 43.256 1.00 29.80 266 SER A N 1
ATOM 2117 C CA . SER A 1 266 ? -12.103 -26.283 41.814 1.00 29.80 266 SER A CA 1
ATOM 2118 C C . SER A 1 266 ? -11.604 -24.954 41.216 1.00 29.80 266 SER A C 1
ATOM 2120 O O . SER A 1 266 ? -11.175 -24.885 40.062 1.00 29.80 266 SER A O 1
ATOM 2122 N N . CYS A 1 267 ? -11.546 -23.897 42.034 1.00 28.95 267 CYS A N 1
ATOM 2123 C CA . CYS A 1 267 ? -11.251 -22.532 41.583 1.00 28.95 267 CYS A CA 1
ATOM 2124 C C . CYS A 1 267 ? -9.778 -22.283 41.172 1.00 28.95 267 CYS A C 1
ATOM 2126 O O . CYS A 1 267 ? -9.464 -21.268 40.558 1.00 28.95 267 CYS A O 1
ATOM 2128 N N . ARG A 1 268 ? -8.852 -23.221 41.435 1.00 31.11 268 ARG A N 1
ATOM 2129 C CA . ARG A 1 268 ? -7.440 -23.103 41.005 1.00 31.11 268 ARG A CA 1
ATOM 2130 C C . ARG A 1 268 ? -7.181 -23.500 39.544 1.00 31.11 268 ARG A C 1
ATOM 2132 O O . ARG A 1 268 ? -6.060 -23.320 39.081 1.00 31.11 268 ARG A O 1
ATOM 2139 N N . LYS A 1 269 ? -8.169 -24.043 38.819 1.00 29.97 269 LYS A N 1
ATOM 2140 C CA . LYS A 1 269 ? -7.970 -24.601 37.462 1.00 29.97 269 LYS A CA 1
ATOM 2141 C C . LYS A 1 269 ? -8.767 -23.940 36.329 1.00 29.97 269 LYS A C 1
ATOM 2143 O O . LYS A 1 269 ? -8.722 -24.448 35.216 1.00 29.97 269 LYS A O 1
ATOM 2148 N N . LYS A 1 270 ? -9.459 -22.815 36.549 1.00 33.41 270 LYS A N 1
ATOM 2149 C CA . LYS A 1 270 ? -10.118 -22.069 35.453 1.00 33.41 270 LYS A CA 1
ATOM 2150 C C . LYS A 1 270 ? -9.794 -20.560 35.363 1.00 33.41 270 LYS A C 1
ATOM 2152 O O . LYS A 1 270 ? -10.727 -19.775 35.211 1.00 33.41 270 LYS A O 1
ATOM 2157 N N . PRO A 1 271 ? -8.521 -20.110 35.405 1.00 32.50 271 PRO A N 1
ATOM 2158 C CA . PRO A 1 271 ? -8.193 -18.730 35.026 1.00 32.50 271 PRO A CA 1
ATOM 2159 C C . PRO A 1 271 ? -8.303 -18.488 33.509 1.00 32.50 271 PRO A C 1
ATOM 2161 O O . PRO A 1 271 ? -8.574 -17.374 33.087 1.00 32.50 271 PRO A O 1
ATOM 2164 N N . GLU A 1 272 ? -8.112 -19.515 32.678 1.00 33.03 272 GLU A N 1
ATOM 2165 C CA . GLU A 1 272 ? -7.908 -19.333 31.230 1.00 33.03 272 GLU A CA 1
ATOM 2166 C C . GLU A 1 272 ? -9.212 -19.084 30.451 1.00 33.03 272 GLU A C 1
ATOM 2168 O O . GLU A 1 272 ? -9.254 -18.194 29.609 1.00 33.03 272 GLU A O 1
ATOM 2173 N N . ALA A 1 273 ? -10.309 -19.763 30.803 1.00 30.88 273 ALA A N 1
ATOM 2174 C CA . ALA A 1 273 ? -11.585 -19.640 30.085 1.00 30.88 273 ALA A CA 1
ATOM 2175 C C . ALA A 1 273 ? -12.307 -18.291 30.305 1.00 30.88 273 ALA A C 1
ATOM 2177 O O . ALA A 1 273 ? -13.072 -17.853 29.456 1.00 30.88 273 ALA A O 1
ATOM 2178 N N . ARG A 1 274 ? -12.059 -17.610 31.434 1.00 38.69 274 ARG A N 1
ATOM 2179 C CA . ARG A 1 274 ? -12.707 -16.321 31.769 1.00 38.69 274 ARG A CA 1
ATOM 2180 C C . ARG A 1 274 ? -11.866 -15.104 31.383 1.00 38.69 274 ARG A C 1
ATOM 2182 O O . ARG A 1 274 ? -12.404 -14.025 31.165 1.00 38.69 274 ARG A O 1
ATOM 2189 N N . VAL A 1 275 ? -10.553 -15.284 31.220 1.00 36.69 275 VAL A N 1
ATOM 2190 C CA . VAL A 1 275 ? -9.685 -14.299 30.552 1.00 36.69 275 VAL A CA 1
ATOM 2191 C C . VAL A 1 275 ? -10.030 -14.204 29.060 1.00 36.69 275 VAL A C 1
ATOM 2193 O O . VAL A 1 275 ? -9.896 -13.131 28.477 1.00 36.69 275 VAL A O 1
ATOM 2196 N N . GLU A 1 276 ? -10.533 -15.277 28.443 1.00 32.97 276 GLU A N 1
ATOM 2197 C CA . GLU A 1 276 ? -11.070 -15.238 27.077 1.00 32.97 276 GLU A CA 1
ATOM 2198 C C . GLU A 1 276 ? -12.387 -14.465 26.959 1.00 32.97 276 GLU A C 1
ATOM 2200 O O . GLU A 1 276 ? -12.540 -13.726 25.990 1.00 32.97 276 GLU A O 1
ATOM 2205 N N . GLU A 1 277 ? -13.290 -14.545 27.943 1.00 32.75 277 GLU A N 1
ATOM 2206 C CA . GLU A 1 277 ? -14.507 -13.715 27.996 1.00 32.75 277 GLU A CA 1
ATOM 2207 C C . GLU A 1 277 ? -14.166 -12.227 28.157 1.00 32.75 277 GLU A C 1
ATOM 2209 O O . GLU A 1 277 ? -14.689 -11.397 27.418 1.00 32.75 277 GLU A O 1
ATOM 2214 N N . VAL A 1 278 ? -13.208 -11.880 29.027 1.00 35.78 278 VAL A N 1
ATOM 2215 C CA . VAL A 1 278 ? -12.730 -10.492 29.190 1.00 35.78 278 VAL A CA 1
ATOM 2216 C C . VAL A 1 278 ? -11.971 -10.002 27.953 1.00 35.78 278 VAL A C 1
ATOM 2218 O O . VAL A 1 278 ? -12.153 -8.858 27.553 1.00 35.78 278 VAL A O 1
ATOM 2221 N N . ARG A 1 279 ? -11.188 -10.855 27.278 1.00 33.94 279 ARG A N 1
ATOM 2222 C CA . ARG A 1 279 ? -10.593 -10.535 25.965 1.00 33.94 279 ARG A CA 1
ATOM 2223 C C . ARG A 1 279 ? -11.638 -10.429 24.858 1.00 33.94 279 ARG A C 1
ATOM 2225 O O . ARG A 1 279 ? -11.405 -9.711 23.891 1.00 33.94 279 ARG A O 1
ATOM 2232 N N . CYS A 1 280 ? -12.757 -11.145 24.965 1.00 32.12 280 CYS A N 1
ATOM 2233 C CA . CYS A 1 280 ? -13.906 -10.995 24.076 1.00 32.12 280 CYS A CA 1
ATOM 2234 C C . CYS A 1 280 ? -14.592 -9.656 24.312 1.00 32.12 280 CYS A C 1
ATOM 2236 O O . CYS A 1 280 ? -14.877 -8.983 23.337 1.00 32.12 280 CYS A O 1
ATOM 2238 N N . ILE A 1 281 ? -14.782 -9.237 25.566 1.00 36.78 281 ILE A N 1
ATOM 2239 C CA . ILE A 1 281 ? -15.330 -7.921 25.920 1.00 36.78 281 ILE A CA 1
ATOM 2240 C C . ILE A 1 281 ? -14.357 -6.805 25.533 1.00 36.78 281 ILE A C 1
ATOM 2242 O O . ILE A 1 281 ? -14.799 -5.817 24.967 1.00 36.78 281 ILE A O 1
ATOM 2246 N N . GLU A 1 282 ? -13.042 -6.967 25.722 1.00 32.47 282 GLU A N 1
ATOM 2247 C CA . GLU A 1 282 ? -12.049 -6.060 25.135 1.00 32.47 282 GLU A CA 1
ATOM 2248 C C . GLU A 1 282 ? -12.211 -6.040 23.611 1.00 32.47 282 GLU A C 1
ATOM 2250 O O . GLU A 1 282 ? -12.400 -4.969 23.063 1.00 32.47 282 GLU A O 1
ATOM 2255 N N . LYS A 1 283 ? -12.224 -7.179 22.906 1.00 32.75 283 LYS A N 1
ATOM 2256 C CA . LYS A 1 283 ? -12.421 -7.216 21.441 1.00 32.75 283 LYS A CA 1
ATOM 2257 C C . LYS A 1 283 ? -13.753 -6.612 20.984 1.00 32.75 283 LYS A C 1
ATOM 2259 O O . LYS A 1 283 ? -13.766 -5.984 19.934 1.00 32.75 283 LYS A O 1
ATOM 2264 N N . LEU A 1 284 ? -14.825 -6.784 21.756 1.00 31.98 284 LEU A N 1
ATOM 2265 C CA . LEU A 1 284 ? -16.151 -6.222 21.509 1.00 31.98 284 LEU A CA 1
ATOM 2266 C C . LEU A 1 284 ? -16.154 -4.720 21.737 1.00 31.98 284 LEU A C 1
ATOM 2268 O O . LEU A 1 284 ? -16.640 -3.990 20.889 1.00 31.98 284 LEU A O 1
ATOM 2272 N N . MET A 1 285 ? -15.532 -4.240 22.813 1.00 34.72 285 MET A N 1
ATOM 2273 C CA . MET A 1 285 ? -15.309 -2.816 23.030 1.00 34.72 285 MET A CA 1
ATOM 2274 C C . MET A 1 285 ? -14.389 -2.247 21.945 1.00 34.72 285 MET A C 1
ATOM 2276 O O . MET A 1 285 ? -14.708 -1.230 21.369 1.00 34.72 285 MET A O 1
ATOM 2280 N N . TRP A 1 286 ? -13.329 -2.921 21.511 1.00 34.44 286 TRP A N 1
ATOM 2281 C CA . TRP A 1 286 ? -12.517 -2.461 20.376 1.00 34.44 286 TRP A CA 1
ATOM 2282 C C . TRP A 1 286 ? -13.253 -2.531 19.020 1.00 34.44 286 TRP A C 1
ATOM 2284 O O . TRP A 1 286 ? -12.830 -1.863 18.081 1.00 34.44 286 TRP A O 1
ATOM 2294 N N . SER A 1 287 ? -14.349 -3.294 18.900 1.00 28.75 287 SER A N 1
ATOM 2295 C CA . SER A 1 287 ? -15.237 -3.300 17.723 1.00 28.75 287 SER A CA 1
ATOM 2296 C C . SER A 1 287 ? -16.481 -2.409 17.854 1.00 28.75 287 SER A C 1
ATOM 2298 O O . SER A 1 287 ? -17.176 -2.205 16.865 1.00 28.75 287 SER A O 1
ATOM 2300 N N . SER A 1 288 ? -16.786 -1.911 19.056 1.00 26.70 288 SER A N 1
ATOM 2301 C CA . SER A 1 288 ? -18.013 -1.166 19.390 1.00 26.70 288 SER A CA 1
ATOM 2302 C C . SER A 1 288 ? -17.751 0.159 20.116 1.00 26.70 288 SER A C 1
ATOM 2304 O O . SER A 1 288 ? -18.688 0.902 20.380 1.00 26.70 288 SER A O 1
ATOM 2306 N N . VAL A 1 289 ? -16.494 0.493 20.411 1.00 28.72 289 VAL A N 1
ATOM 2307 C CA . VAL A 1 289 ? -16.040 1.830 20.805 1.00 28.72 289 VAL A CA 1
ATOM 2308 C C . VAL A 1 289 ? -15.916 2.631 19.513 1.00 28.72 289 VAL A C 1
ATOM 2310 O O . VAL A 1 289 ? -14.835 2.917 19.006 1.00 28.72 289 VAL A O 1
ATOM 2313 N N . THR A 1 290 ? -17.080 2.967 18.960 1.00 29.28 290 THR A N 1
ATOM 2314 C CA . THR A 1 290 ? -17.288 4.290 18.381 1.00 29.28 290 THR A CA 1
ATOM 2315 C C . THR A 1 290 ? -16.992 5.248 19.533 1.00 29.28 290 THR A C 1
ATOM 2317 O O . THR A 1 290 ? -17.709 5.266 20.535 1.00 29.28 290 THR A O 1
ATOM 2320 N N . LEU A 1 291 ? -15.837 5.911 19.467 1.00 23.20 291 LEU A N 1
ATOM 2321 C CA . LEU A 1 291 ? -15.493 6.994 20.380 1.00 23.20 291 LEU A CA 1
ATOM 2322 C C . LEU A 1 291 ? -16.639 8.014 20.328 1.00 23.20 291 LEU A C 1
ATOM 2324 O O . LEU A 1 291 ? -16.873 8.603 19.275 1.00 23.20 291 LEU A O 1
ATOM 2328 N N . ILE A 1 292 ? -17.361 8.153 21.443 1.00 30.14 292 ILE A N 1
ATOM 2329 C CA . ILE A 1 292 ? -18.075 9.392 21.775 1.00 30.14 292 ILE A CA 1
ATOM 2330 C C . ILE A 1 292 ? -17.016 10.471 21.996 1.00 30.14 292 ILE A C 1
ATOM 2332 O O . ILE A 1 292 ? -15.984 10.129 22.623 1.00 30.14 292 ILE A O 1
#

pLDDT: mean 79.36, std 20.31, range [23.2, 96.19]